Protein AF-0000000079321357 (afdb_homodimer)

InterPro domains:
  IPR002048 EF-hand domain [PF00036] (61-88)
  IPR002048 EF-hand domain [PS50222] (56-91)
  IPR002048 EF-hand domain [SM00054] (60-88)
  IPR011992 EF-hand domain pair [SSF47473] (1-102)
  IPR013787 S100/CaBP-9k-type, calcium binding, subdomain [PF01023] (5-49)
  IPR013787 S100/CaBP-9k-type, calcium binding, subdomain [SM01394] (5-48)
  IPR034325 S-100 [cd00213] (3-93)

Organism: NCBI:txid74926

Radius of gyration: 21.02 Å; Cα contacts (8 Å, |Δi|>4): 274; chains: 2; bounding box: 46×89×49 Å

Secondary structure (DSSP, 8-state):
---HHHHHHHHHHHHHHHHSB--SSS--EE-HHHHHHHHHHHSHHHHHHH--TT--HHHHHHHHHHHH-TT-SS-EEHHHHHHHHHHHHHHHHHH-SS----------------------/---HHHHHHHHHHHHHHHHSB--SSS--EE-HHHHHHHHHHHSHHHHHHH--TT--HHHHHHHHHHHH-TT-SS-EEHHHHHHHHHHHHHHHHHH-SS----------------------

Sequence (240 aa):
MTSKMENALNDVIDVYHNYSEKRPNPDDFLQKQEFKQLLKQNAKSFLKCTLPPGSTEDEYIDDLFKKADKNRNGYLHFEEFVTTLAKLAIHAHNISHEPCDKTPGKDGHGHGHGHGHGPNMTSKMENALNDVIDVYHNYSEKRPNPDDFLQKQEFKQLLKQNAKSFLKCTLPPGSTEDEYIDDLFKKADKNRNGYLHFEEFVTTLAKLAIHAHNISHEPCDKTPGKDGHGHGHGHGHGPN

Nearest PDB structures (foldseek):
  1hqv-assembly1_A  TM=8.025E-01  e=6.983E-02  Mus musculus
  2r2i-assembly1_A  TM=5.979E-01  e=3.856E-02  Gallus gallus
  6epa-assembly1_A  TM=5.932E-01  e=1.058E-01  Drosophila melanogaster
  2e6w-assembly1_A  TM=5.434E-01  e=7.411E-02  Homo sapiens
  4guk-assembly2_C  TM=6.002E-01  e=5.584E-01  Homo sapiens

Foldseek 3Di:
DQDPVRVVVVVLVVLLVVLFDDDPDPWTWAALVSLLVSCVVPVVLLLVQPPDPPDDSSRVSVVLQVVLPPVPPRIHTSVSSVVSVVVSVVVSVVSPCPSSVVVPPPPDPPPPPPPPPDDD/DQDPVRVVVVVLVVLLVVLFDDDPPPWTWHALVSLLVSCVVPVVLLLVQPPDPPDDSSVVSVVLQVVLPPVPPRIHTSVSSVVSVVVSVVVSVVSPCPSSPVVPPPDDPPPPPPPPPDDD

pLDDT: mean 77.2, std 23.15, range [21.59, 95.69]

Solvent-accessible surface area (backbone atoms only — not comparable to full-atom values): 13758 Å² total; per-residue (Å²): 132,78,34,73,43,43,51,19,50,50,48,45,50,53,53,46,60,72,53,25,48,81,45,97,51,89,66,43,33,24,39,69,69,39,46,47,51,46,38,63,69,39,34,41,58,40,47,62,56,60,52,54,91,92,59,51,70,67,58,50,46,51,50,48,48,59,62,25,25,75,84,67,75,72,46,30,36,62,42,33,45,49,22,42,50,44,49,44,46,54,50,28,49,66,72,26,86,50,80,59,62,64,61,78,61,82,73,72,83,71,79,73,78,72,78,74,76,76,75,129,132,79,35,74,45,43,50,20,48,49,47,43,49,52,55,47,57,73,53,24,47,82,45,98,50,88,65,41,34,24,40,68,68,39,46,46,52,44,37,63,70,37,34,42,60,40,48,64,57,61,51,57,91,93,58,50,70,67,59,50,46,52,50,47,47,59,64,26,25,75,85,67,75,72,45,30,36,63,43,32,45,47,20,42,51,45,49,41,46,51,50,29,48,66,70,27,84,51,80,62,64,66,61,79,64,82,74,70,84,71,80,71,81,69,78,72,76,75,78,129

Structure (mmCIF, N/CA/C/O backbone):
data_AF-0000000079321357-model_v1
#
loop_
_entity.id
_entity.type
_entity.pdbx_description
1 polymer 'EF-hand domain-containing protein'
#
loop_
_atom_site.group_PDB
_atom_site.id
_atom_site.type_symbol
_atom_site.label_atom_id
_atom_site.label_alt_id
_atom_site.label_comp_id
_atom_site.label_asym_id
_atom_site.label_entity_id
_atom_site.label_seq_id
_atom_site.pdbx_PDB_ins_code
_atom_site.Cartn_x
_atom_site.Cartn_y
_atom_site.Cartn_z
_atom_site.occupancy
_atom_site.B_iso_or_equiv
_atom_site.auth_seq_id
_atom_site.auth_comp_id
_atom_site.auth_asym_id
_atom_site.auth_atom_id
_atom_site.pdbx_PDB_model_num
ATOM 1 N N . MET A 1 1 ? 7.008 6.391 18.844 1 53.31 1 MET A N 1
ATOM 2 C CA . MET A 1 1 ? 5.977 5.359 18.781 1 53.31 1 MET A CA 1
ATOM 3 C C . MET A 1 1 ? 5.402 5.266 17.375 1 53.31 1 MET A C 1
ATOM 5 O O . MET A 1 1 ? 4.871 6.246 16.844 1 53.31 1 MET A O 1
ATOM 9 N N . THR A 1 2 ? 5.871 4.379 16.719 1 75.19 2 THR A N 1
ATOM 10 C CA . THR A 1 2 ? 5.406 4.16 15.352 1 75.19 2 THR A CA 1
ATOM 11 C C . THR A 1 2 ? 3.971 3.639 15.352 1 75.19 2 THR A C 1
ATOM 13 O O . THR A 1 2 ? 3.549 2.961 16.297 1 75.19 2 THR A O 1
ATOM 16 N N . SER A 1 3 ? 3.09 4.215 14.617 1 86.56 3 SER A N 1
ATOM 17 C CA . SER A 1 3 ? 1.692 3.811 14.516 1 86.56 3 SER A CA 1
ATOM 18 C C . SER A 1 3 ? 1.562 2.43 13.883 1 86.56 3 SER A C 1
ATOM 20 O O . SER A 1 3 ? 2.516 1.921 13.289 1 86.56 3 SER A O 1
ATOM 22 N N . LYS A 1 4 ? 0.37 1.856 14.133 1 86.69 4 LYS A N 1
ATOM 23 C CA . LYS A 1 4 ? 0.088 0.541 13.57 1 86.69 4 LYS A CA 1
ATOM 24 C C . LYS A 1 4 ? 0.267 0.543 12.055 1 86.69 4 LYS A C 1
ATOM 26 O O . LYS A 1 4 ? 0.844 -0.388 11.492 1 86.69 4 LYS A O 1
ATOM 31 N N . MET A 1 5 ? -0.137 1.626 11.438 1 90.75 5 MET A N 1
ATOM 32 C CA . MET A 1 5 ? -0.063 1.757 9.984 1 90.75 5 MET A CA 1
ATOM 33 C C . MET A 1 5 ? 1.385 1.894 9.523 1 90.75 5 MET A C 1
ATOM 35 O O . MET A 1 5 ? 1.786 1.278 8.531 1 90.75 5 MET A O 1
ATOM 39 N N . GLU A 1 6 ? 2.186 2.613 10.273 1 92.25 6 GLU A N 1
ATOM 40 C CA . GLU A 1 6 ? 3.598 2.785 9.945 1 92.25 6 GLU A CA 1
ATOM 41 C C . GLU A 1 6 ? 4.352 1.462 10.039 1 92.25 6 GLU A C 1
ATOM 43 O O . GLU A 1 6 ? 5.191 1.153 9.195 1 92.25 6 GLU A O 1
ATOM 48 N N . ASN A 1 7 ? 4.004 0.765 11.094 1 90.88 7 ASN A N 1
ATOM 49 C CA . ASN A 1 7 ? 4.625 -0.544 11.266 1 90.88 7 ASN A CA 1
ATOM 50 C C . ASN A 1 7 ? 4.246 -1.493 10.133 1 90.88 7 ASN A C 1
ATOM 52 O O . ASN A 1 7 ? 5.078 -2.271 9.664 1 90.88 7 ASN A O 1
ATOM 56 N N . ALA A 1 8 ? 2.982 -1.403 9.781 1 91.75 8 ALA A N 1
ATOM 57 C CA . ALA A 1 8 ? 2.475 -2.227 8.68 1 91.75 8 ALA A CA 1
ATOM 58 C C . ALA A 1 8 ? 3.223 -1.934 7.387 1 91.75 8 ALA A C 1
ATOM 60 O O . ALA A 1 8 ? 3.678 -2.854 6.703 1 91.75 8 ALA A O 1
ATOM 61 N N . LEU A 1 9 ? 3.473 -0.652 7.133 1 92.12 9 LEU A N 1
ATOM 62 C CA . LEU A 1 9 ? 4.148 -0.255 5.902 1 92.12 9 LEU A CA 1
ATOM 63 C C . LEU A 1 9 ? 5.621 -0.656 5.941 1 92.12 9 LEU A C 1
ATOM 65 O O . LEU A 1 9 ? 6.191 -1.032 4.914 1 92.12 9 LEU A O 1
ATOM 69 N N . ASN A 1 10 ? 6.219 -0.595 7.09 1 90.19 10 ASN A N 1
ATOM 70 C CA . ASN A 1 10 ? 7.602 -1.031 7.242 1 90.19 10 ASN A CA 1
ATOM 71 C C . ASN A 1 10 ? 7.762 -2.514 6.918 1 90.19 10 ASN A C 1
ATOM 73 O O . ASN A 1 10 ? 8.75 -2.918 6.309 1 90.19 10 ASN A O 1
ATOM 77 N N . ASP A 1 11 ? 6.777 -3.258 7.379 1 91.88 11 ASP A N 1
ATOM 78 C CA . ASP A 1 11 ? 6.805 -4.688 7.09 1 91.88 11 ASP A CA 1
ATOM 79 C C . ASP A 1 11 ? 6.719 -4.945 5.59 1 91.88 11 ASP A C 1
ATOM 81 O O . ASP A 1 11 ? 7.445 -5.785 5.055 1 91.88 11 ASP A O 1
ATOM 85 N N . VAL A 1 12 ? 5.852 -4.219 4.91 1 93 12 VAL A N 1
ATOM 86 C CA . VAL A 1 12 ? 5.664 -4.359 3.469 1 93 12 VAL A CA 1
ATOM 87 C C . VAL A 1 12 ? 6.945 -3.971 2.738 1 93 12 VAL A C 1
ATOM 89 O O . VAL A 1 12 ? 7.363 -4.652 1.799 1 93 12 VAL A O 1
ATOM 92 N N . ILE A 1 13 ? 7.641 -2.934 3.188 1 91.62 13 ILE A N 1
ATOM 93 C CA . ILE A 1 13 ? 8.875 -2.453 2.576 1 91.62 13 ILE A CA 1
ATOM 94 C C . ILE A 1 13 ? 9.977 -3.498 2.742 1 91.62 13 ILE A C 1
ATOM 96 O O . ILE A 1 13 ? 10.727 -3.771 1.805 1 91.62 13 ILE A O 1
ATOM 100 N N . ASP A 1 14 ? 10.031 -4.066 3.908 1 90.06 14 ASP A N 1
ATOM 101 C CA . ASP A 1 14 ? 11.031 -5.09 4.195 1 90.06 14 ASP A CA 1
ATOM 102 C C . ASP A 1 14 ? 10.875 -6.285 3.256 1 90.06 14 ASP A C 1
ATOM 104 O O . ASP A 1 14 ? 11.867 -6.781 2.711 1 90.06 14 ASP A O 1
ATOM 108 N N . VAL A 1 15 ? 9.664 -6.707 3.119 1 92.12 15 VAL A N 1
ATOM 109 C CA . VAL A 1 15 ? 9.391 -7.836 2.236 1 92.12 15 VAL A CA 1
ATOM 110 C C . VAL A 1 15 ? 9.711 -7.457 0.794 1 92.12 15 VAL A C 1
ATOM 112 O O . VAL A 1 15 ? 10.359 -8.219 0.074 1 92.12 15 VAL A O 1
ATOM 115 N N . TYR A 1 16 ? 9.328 -6.266 0.391 1 91 16 TYR A N 1
ATOM 116 C CA . TYR A 1 16 ? 9.594 -5.77 -0.955 1 91 16 TYR A CA 1
ATOM 117 C C . TYR A 1 16 ? 11.094 -5.746 -1.238 1 91 16 TYR A C 1
ATOM 119 O O . TYR A 1 16 ? 11.539 -6.164 -2.311 1 91 16 TYR A O 1
ATOM 127 N N . HIS A 1 17 ? 11.82 -5.285 -0.266 1 87.44 17 HIS A N 1
ATOM 128 C CA . HIS A 1 17 ? 13.266 -5.168 -0.426 1 87.44 17 HIS A CA 1
ATOM 129 C C . HIS A 1 17 ? 13.93 -6.543 -0.481 1 87.44 17 HIS A C 1
ATOM 131 O O . HIS A 1 17 ? 14.984 -6.703 -1.099 1 87.44 17 HIS A O 1
ATOM 137 N N . ASN A 1 18 ? 13.328 -7.508 0.129 1 90.31 18 ASN A N 1
ATOM 138 C CA . ASN A 1 18 ? 13.867 -8.867 0.144 1 90.31 18 ASN A CA 1
ATOM 139 C C . ASN A 1 18 ? 13.758 -9.531 -1.226 1 90.31 18 ASN A C 1
ATOM 141 O O . ASN A 1 18 ? 14.586 -10.367 -1.582 1 90.31 18 ASN A O 1
ATOM 145 N N . TYR A 1 19 ? 12.711 -9.133 -1.913 1 90.75 19 TYR A N 1
ATOM 146 C CA . TYR A 1 19 ? 12.469 -9.766 -3.203 1 90.75 19 TYR A CA 1
ATOM 147 C C . TYR A 1 19 ? 12.859 -8.844 -4.352 1 90.75 19 TYR A C 1
ATOM 149 O O . TYR A 1 19 ? 13.125 -9.297 -5.461 1 90.75 19 TYR A O 1
ATOM 157 N N . SER A 1 20 ? 12.922 -7.566 -4.098 1 89.38 20 SER A N 1
ATOM 158 C CA . SER A 1 20 ? 13.219 -6.582 -5.137 1 89.38 20 SER A CA 1
ATOM 159 C C . SER A 1 20 ? 14.695 -6.586 -5.496 1 89.38 20 SER A C 1
ATOM 161 O O . SER A 1 20 ? 15.547 -6.898 -4.656 1 89.38 20 SER A O 1
ATOM 163 N N . GLU A 1 21 ? 14.969 -6.457 -6.742 1 81.5 21 GLU A N 1
ATOM 164 C CA . GLU A 1 21 ? 16.344 -6.34 -7.207 1 81.5 21 GLU A CA 1
ATOM 165 C C . GLU A 1 21 ? 16.922 -4.965 -6.887 1 81.5 21 GLU A C 1
ATOM 167 O O . GLU A 1 21 ? 16.312 -3.941 -7.191 1 81.5 21 GLU A O 1
ATOM 172 N N . LYS A 1 22 ? 17.875 -5.055 -6.082 1 73 22 LYS A N 1
ATOM 173 C CA . LYS A 1 22 ? 18.578 -3.824 -5.723 1 73 22 LYS A CA 1
ATOM 174 C C . LYS A 1 22 ? 19.469 -3.35 -6.863 1 73 22 LYS A C 1
ATOM 176 O O . LYS A 1 22 ? 20.297 -4.109 -7.359 1 73 22 LYS A O 1
ATOM 181 N N . ARG A 1 23 ? 18.922 -2.369 -7.582 1 67.38 23 ARG A N 1
ATOM 182 C CA . ARG A 1 23 ? 19.828 -1.845 -8.602 1 67.38 23 ARG A CA 1
ATOM 183 C C . ARG A 1 23 ? 20.5 -0.566 -8.133 1 67.38 23 ARG A C 1
ATOM 185 O O . ARG A 1 23 ? 20.016 0.1 -7.215 1 67.38 23 ARG A O 1
ATOM 192 N N . PRO A 1 24 ? 21.625 -0.386 -8.734 1 58.72 24 PRO A N 1
ATOM 193 C CA . PRO A 1 24 ? 22.406 0.805 -8.383 1 58.72 24 PRO A CA 1
ATOM 194 C C . PRO A 1 24 ? 21.547 2.072 -8.344 1 58.72 24 PRO A C 1
ATOM 196 O O . PRO A 1 24 ? 21.984 3.088 -7.785 1 58.72 24 PRO A O 1
ATOM 199 N N . ASN A 1 25 ? 20.484 1.972 -9.148 1 54.88 25 ASN A N 1
ATOM 200 C CA . ASN A 1 25 ? 19.625 3.154 -9.062 1 54.88 25 ASN A CA 1
ATOM 201 C C . ASN A 1 25 ? 18.531 2.977 -8.016 1 54.88 25 ASN A C 1
ATOM 203 O O . ASN A 1 25 ? 18.094 1.855 -7.758 1 54.88 25 ASN A O 1
ATOM 207 N N . PRO A 1 26 ? 18.391 3.881 -7.27 1 56.16 26 PRO A N 1
ATOM 208 C CA . PRO A 1 26 ? 17.688 3.945 -5.988 1 56.16 26 PRO A CA 1
ATOM 209 C C . PRO A 1 26 ? 16.312 3.295 -6.039 1 56.16 26 PRO A C 1
ATOM 211 O O . PRO A 1 26 ? 15.711 3.031 -4.996 1 56.16 26 PRO A O 1
ATOM 214 N N . ASP A 1 27 ? 15.984 3.029 -7.348 1 66.62 27 ASP A N 1
ATOM 215 C CA . ASP A 1 27 ? 14.609 2.561 -7.27 1 66.62 27 ASP A CA 1
ATOM 216 C C . ASP A 1 27 ? 14.531 1.045 -7.43 1 66.62 27 ASP A C 1
ATOM 218 O O . ASP A 1 27 ? 14.859 0.511 -8.492 1 66.62 27 ASP A O 1
ATOM 222 N N . ASP A 1 28 ? 14.555 0.426 -6.395 1 81.81 28 ASP A N 1
ATOM 223 C CA . ASP A 1 28 ? 14.328 -1.016 -6.422 1 81.81 28 ASP A CA 1
ATOM 224 C C . ASP A 1 28 ? 13.023 -1.356 -7.137 1 81.81 28 ASP A C 1
ATOM 226 O O . ASP A 1 28 ? 12.055 -0.594 -7.074 1 81.81 28 ASP A O 1
ATOM 230 N N . PHE A 1 29 ? 13.188 -2.338 -8.047 1 88.5 29 PHE A N 1
ATOM 231 C CA . PHE A 1 29 ? 11.977 -2.734 -8.758 1 88.5 29 PHE A CA 1
ATOM 232 C C . PHE A 1 29 ? 11.805 -4.246 -8.734 1 88.5 29 PHE A C 1
ATOM 234 O O . PHE A 1 29 ? 12.758 -4.98 -8.477 1 88.5 29 PHE A O 1
ATOM 241 N N . LEU A 1 30 ? 10.586 -4.668 -8.836 1 92.25 30 LEU A N 1
ATOM 242 C CA . LEU A 1 30 ? 10.234 -6.082 -8.898 1 92.25 30 LEU A CA 1
ATOM 243 C C . LEU A 1 30 ? 9.844 -6.488 -10.312 1 92.25 30 LEU A C 1
ATOM 245 O O . LEU A 1 30 ? 9.109 -5.766 -10.992 1 92.25 30 LEU A O 1
ATOM 249 N N . GLN A 1 31 ? 10.445 -7.609 -10.734 1 92.62 31 GLN A N 1
ATOM 250 C CA . GLN A 1 31 ? 10.016 -8.164 -12.016 1 92.62 31 GLN A CA 1
ATOM 251 C C . GLN A 1 31 ? 8.906 -9.188 -11.828 1 92.62 31 GLN A C 1
ATOM 253 O O . GLN A 1 31 ? 8.484 -9.453 -10.703 1 92.62 31 GLN A O 1
ATOM 258 N N . LYS A 1 32 ? 8.461 -9.742 -12.977 1 93.94 32 LYS A N 1
ATOM 259 C CA . LYS A 1 32 ? 7.336 -10.672 -12.969 1 93.94 32 LYS A CA 1
ATOM 260 C C . LYS A 1 32 ? 7.617 -11.867 -12.062 1 93.94 32 LYS A C 1
ATOM 262 O O . LYS A 1 32 ? 6.777 -12.25 -11.25 1 93.94 32 LYS A O 1
ATOM 267 N N . GLN A 1 33 ? 8.805 -12.438 -12.18 1 94.31 33 GLN A N 1
ATOM 268 C CA . GLN A 1 33 ? 9.172 -13.617 -11.406 1 94.31 33 GLN A CA 1
ATOM 269 C C . GLN A 1 33 ? 9.25 -13.297 -9.914 1 94.31 33 GLN A C 1
ATOM 271 O O . GLN A 1 33 ? 8.781 -14.07 -9.078 1 94.31 33 GLN A O 1
ATOM 276 N N . GLU A 1 34 ? 9.875 -12.188 -9.617 1 95.31 34 GLU A N 1
ATOM 277 C CA . GLU A 1 34 ? 10.016 -11.766 -8.227 1 95.31 34 GLU A CA 1
ATOM 278 C C . GLU A 1 34 ? 8.656 -11.453 -7.602 1 95.31 34 GLU A C 1
ATOM 280 O O . GLU A 1 34 ? 8.398 -11.812 -6.453 1 95.31 34 GLU A O 1
ATOM 285 N N . PHE A 1 35 ? 7.887 -10.797 -8.422 1 94.56 35 PHE A N 1
ATOM 286 C CA . PHE A 1 35 ? 6.539 -10.453 -7.984 1 94.56 35 PHE A CA 1
ATOM 287 C C . PHE A 1 35 ? 5.738 -11.719 -7.672 1 94.56 35 PHE A C 1
ATOM 289 O O . PHE A 1 35 ? 5.074 -11.797 -6.637 1 94.56 35 PHE A O 1
ATOM 296 N N . LYS A 1 36 ? 5.863 -12.711 -8.492 1 95.19 36 LYS A N 1
ATOM 297 C CA . LYS A 1 36 ? 5.164 -13.984 -8.32 1 95.19 36 LYS A CA 1
ATOM 298 C C . LYS A 1 36 ? 5.609 -14.695 -7.051 1 95.19 36 LYS A C 1
ATOM 300 O O . LYS A 1 36 ? 4.777 -15.164 -6.27 1 95.19 36 LYS A O 1
ATOM 305 N N . GLN A 1 37 ? 6.883 -14.734 -6.848 1 94.56 37 GLN A N 1
ATOM 306 C CA . GLN A 1 37 ? 7.445 -15.383 -5.664 1 94.56 37 GLN A CA 1
ATOM 307 C C . GLN A 1 37 ? 7.008 -14.664 -4.391 1 94.56 37 GLN A C 1
ATOM 309 O O . GLN A 1 37 ? 6.641 -15.312 -3.404 1 94.56 37 GLN A O 1
ATOM 314 N N . LEU A 1 38 ? 7.051 -13.398 -4.484 1 94.44 38 LEU A N 1
ATOM 315 C CA . LEU A 1 38 ? 6.672 -12.602 -3.322 1 94.44 38 LEU A CA 1
ATOM 316 C C . LEU A 1 38 ? 5.219 -12.852 -2.938 1 94.44 38 LEU A C 1
ATOM 318 O O . LEU A 1 38 ? 4.914 -13.078 -1.764 1 94.44 38 LEU A O 1
ATOM 322 N N . LEU A 1 39 ? 4.273 -12.852 -3.918 1 94.44 39 LEU A N 1
ATOM 323 C CA . LEU A 1 39 ? 2.854 -13.047 -3.662 1 94.44 39 LEU A CA 1
ATOM 324 C C . LEU A 1 39 ? 2.588 -14.453 -3.135 1 94.44 39 LEU A C 1
ATOM 326 O O . LEU A 1 39 ? 1.816 -14.633 -2.189 1 94.44 39 LEU A O 1
ATOM 330 N N . LYS A 1 40 ? 3.242 -15.391 -3.744 1 93.94 40 LYS A N 1
ATOM 331 C CA . LYS A 1 40 ? 3.027 -16.781 -3.373 1 93.94 40 LYS A CA 1
ATOM 332 C C . LYS A 1 40 ? 3.521 -17.062 -1.955 1 93.94 40 LYS A C 1
ATOM 334 O O . LYS A 1 40 ? 2.982 -17.922 -1.263 1 93.94 40 LYS A O 1
ATOM 339 N N . GLN A 1 41 ? 4.496 -16.312 -1.536 1 93.06 41 GLN A N 1
ATOM 340 C CA . GLN A 1 41 ? 5.082 -16.531 -0.218 1 93.06 41 GLN A CA 1
ATOM 341 C C . GLN A 1 41 ? 4.441 -15.617 0.827 1 93.06 41 GLN A C 1
ATOM 343 O O . GLN A 1 41 ? 4.27 -16.016 1.981 1 93.06 41 GLN A O 1
ATOM 348 N N . ASN A 1 42 ? 4.105 -14.414 0.483 1 93.81 42 ASN A N 1
ATOM 349 C CA . ASN A 1 42 ? 3.711 -13.406 1.466 1 93.81 42 ASN A CA 1
ATOM 350 C C . ASN A 1 42 ? 2.238 -13.031 1.324 1 93.81 42 ASN A C 1
ATOM 352 O O . ASN A 1 42 ? 1.692 -12.32 2.168 1 93.81 42 ASN A O 1
ATOM 356 N N . ALA A 1 43 ? 1.52 -13.383 0.278 1 92.94 43 ALA A N 1
ATOM 357 C CA . ALA A 1 43 ? 0.11 -13.062 0.067 1 92.94 43 ALA A CA 1
ATOM 358 C C . ALA A 1 43 ? -0.649 -14.266 -0.479 1 92.94 43 ALA A C 1
ATOM 360 O O . ALA A 1 43 ? -1.484 -14.125 -1.377 1 92.94 43 ALA A O 1
ATOM 361 N N . LYS A 1 44 ? -0.354 -15.367 0.028 1 91.06 44 LYS A N 1
ATOM 362 C CA . LYS A 1 44 ? -0.98 -16.594 -0.452 1 91.06 44 LYS A CA 1
ATOM 363 C C . LYS A 1 44 ? -2.467 -16.625 -0.113 1 91.06 44 LYS A C 1
ATOM 365 O O . LYS A 1 44 ? -3.291 -17.031 -0.937 1 91.06 44 LYS A O 1
ATOM 370 N N . SER A 1 45 ? -2.773 -16.203 1.062 1 89.88 45 SER A N 1
ATOM 371 C CA . SER A 1 45 ? -4.164 -16.188 1.506 1 89.88 45 SER A CA 1
ATOM 372 C C . SER A 1 45 ? -5.02 -15.281 0.628 1 89.88 45 SER A C 1
ATOM 374 O O . SER A 1 45 ? -6.129 -15.648 0.238 1 89.88 45 SER A O 1
ATOM 376 N N . PHE A 1 46 ? -4.477 -14.156 0.367 1 91.31 46 PHE A N 1
ATOM 377 C CA . PHE A 1 46 ? -5.191 -13.211 -0.477 1 91.31 46 PHE A CA 1
ATOM 378 C C . PHE A 1 46 ? -5.422 -13.789 -1.869 1 91.31 46 PHE A C 1
ATOM 380 O O . PHE A 1 46 ? -6.5 -13.633 -2.441 1 91.31 46 PHE A O 1
ATOM 387 N N . LEU A 1 47 ? -4.379 -14.367 -2.393 1 90.12 47 LEU A N 1
ATOM 388 C CA . LEU A 1 47 ? -4.453 -14.961 -3.725 1 90.12 47 LEU A CA 1
ATOM 389 C C . LEU A 1 47 ? -5.504 -16.062 -3.771 1 90.12 47 LEU A C 1
ATOM 391 O O . LEU A 1 47 ? -6.309 -16.125 -4.703 1 90.12 47 LEU A O 1
ATOM 395 N N . LYS A 1 48 ? -5.477 -16.859 -2.807 1 89.12 48 LYS A N 1
ATOM 396 C CA . LYS A 1 48 ? -6.395 -18 -2.742 1 89.12 48 LYS A CA 1
ATOM 397 C C . LYS A 1 48 ? -7.84 -17.531 -2.623 1 89.12 48 LYS A C 1
ATOM 399 O O . LYS A 1 48 ? -8.742 -18.125 -3.207 1 89.12 48 LYS A O 1
ATOM 404 N N . CYS A 1 49 ? -7.988 -16.469 -1.901 1 88.5 49 CYS A N 1
ATOM 405 C CA . CYS A 1 49 ? -9.328 -15.945 -1.664 1 88.5 49 CYS A CA 1
ATOM 406 C C . CYS A 1 49 ? -9.875 -15.266 -2.914 1 88.5 49 CYS A C 1
ATOM 408 O O . CYS A 1 49 ? -11.07 -15.328 -3.184 1 88.5 49 CYS A O 1
ATOM 410 N N . THR A 1 50 ? -9.07 -14.688 -3.67 1 89.56 50 THR A N 1
ATOM 411 C CA . THR A 1 50 ? -9.516 -13.883 -4.809 1 89.56 50 THR A CA 1
ATOM 412 C C . THR A 1 50 ? -9.383 -14.672 -6.105 1 89.56 50 THR A C 1
ATOM 414 O O . THR A 1 50 ? -9.812 -14.211 -7.164 1 89.56 50 THR A O 1
ATOM 417 N N . LEU A 1 51 ? -8.836 -15.781 -6.035 1 90.38 51 LEU A N 1
ATOM 418 C CA . LEU A 1 51 ? -8.625 -16.625 -7.211 1 90.38 51 LEU A CA 1
ATOM 419 C C . LEU A 1 51 ? -9.953 -17.031 -7.828 1 90.38 51 LEU A C 1
ATOM 421 O O . LEU A 1 51 ? -10.805 -17.625 -7.152 1 90.38 51 LEU A O 1
ATOM 425 N N . PRO A 1 52 ? -10.18 -16.547 -9.055 1 88.5 52 PRO A N 1
ATOM 426 C CA . PRO A 1 52 ? -11.406 -16.969 -9.742 1 88.5 52 PRO A CA 1
ATOM 427 C C . PRO A 1 52 ? -11.469 -18.484 -9.961 1 88.5 52 PRO A C 1
ATOM 429 O O . PRO A 1 52 ? -10.438 -19.125 -10.172 1 88.5 52 PRO A O 1
ATOM 432 N N . PRO A 1 53 ? -12.672 -18.953 -9.961 1 88.25 53 PRO A N 1
ATOM 433 C CA . PRO A 1 53 ? -12.82 -20.391 -10.211 1 88.25 53 PRO A CA 1
ATOM 434 C C . PRO A 1 53 ? -12.375 -20.797 -11.617 1 88.25 53 PRO A C 1
ATOM 436 O O . PRO A 1 53 ? -12.75 -20.141 -12.594 1 88.25 53 PRO A O 1
ATOM 439 N N . GLY A 1 54 ? -11.461 -21.625 -11.734 1 90.56 54 GLY A N 1
ATOM 440 C CA . GLY A 1 54 ? -11.031 -22.125 -13.031 1 90.56 54 GLY A CA 1
ATOM 441 C C . GLY A 1 54 ? -9.711 -21.531 -13.484 1 90.56 54 GLY A C 1
ATOM 442 O O . GLY A 1 54 ? -9.227 -21.859 -14.57 1 90.56 54 GLY A O 1
ATOM 443 N N . SER A 1 55 ? -9.211 -20.594 -12.727 1 90.62 55 SER A N 1
ATOM 444 C CA . SER A 1 55 ? -7.922 -19.984 -13.07 1 90.62 55 SER A CA 1
ATOM 445 C C . SER A 1 55 ? -6.812 -20.5 -12.156 1 90.62 55 SER A C 1
ATOM 447 O O . SER A 1 55 ? -7.07 -20.891 -11.016 1 90.62 55 SER A O 1
ATOM 449 N N . THR A 1 56 ? -5.617 -20.562 -12.797 1 93.81 56 THR A N 1
ATOM 450 C CA . THR A 1 56 ? -4.477 -20.953 -11.984 1 93.81 56 THR A CA 1
ATOM 451 C C . THR A 1 56 ? -3.859 -19.75 -11.289 1 93.81 56 THR A C 1
ATOM 453 O O . THR A 1 56 ? -4.031 -18.609 -11.734 1 93.81 56 THR A O 1
ATOM 456 N N . GLU A 1 57 ? -3.189 -19.984 -10.195 1 93.38 57 GLU A N 1
ATOM 457 C CA . GLU A 1 57 ? -2.518 -18.922 -9.445 1 93.38 57 GLU A CA 1
ATOM 458 C C . GLU A 1 57 ? -1.559 -18.141 -10.344 1 93.38 57 GLU A C 1
ATOM 460 O O . GLU A 1 57 ? -1.475 -16.906 -10.242 1 93.38 57 GLU A O 1
ATOM 465 N N . ASP A 1 58 ? -0.901 -18.906 -11.195 1 94.56 58 ASP A N 1
ATOM 466 C CA . ASP A 1 58 ? 0.075 -18.297 -12.094 1 94.56 58 ASP A CA 1
ATOM 467 C C . ASP A 1 58 ? -0.598 -17.312 -13.055 1 94.56 58 ASP A C 1
ATOM 469 O O . ASP A 1 58 ? -0.093 -16.219 -13.289 1 94.56 58 ASP A O 1
ATOM 473 N N . GLU A 1 59 ? -1.752 -17.766 -13.594 1 95.62 59 GLU A N 1
ATOM 474 C CA . GLU A 1 59 ? -2.498 -16.922 -14.523 1 95.62 59 GLU A CA 1
ATOM 475 C C . GLU A 1 59 ? -3.029 -15.672 -13.828 1 95.62 59 GLU A C 1
ATOM 477 O O . GLU A 1 59 ? -2.994 -14.57 -14.391 1 95.62 59 GLU A O 1
ATOM 482 N N . TYR A 1 60 ? -3.488 -15.93 -12.664 1 94.38 60 TYR A N 1
ATOM 483 C CA . TYR A 1 60 ? -4.016 -14.82 -11.875 1 94.38 60 TYR A CA 1
ATOM 484 C C . TYR A 1 60 ? -2.918 -13.812 -11.555 1 94.38 60 TYR A C 1
ATOM 486 O O . TYR A 1 60 ? -3.115 -12.602 -11.688 1 94.38 60 TYR A O 1
ATOM 494 N N . ILE A 1 61 ? -1.767 -14.234 -11.133 1 95.38 61 ILE A N 1
ATOM 495 C CA . ILE A 1 61 ? -0.63 -13.391 -10.781 1 95.38 61 ILE A CA 1
ATOM 496 C C . ILE A 1 61 ? -0.172 -12.609 -12.008 1 95.38 61 ILE A C 1
ATOM 498 O O . ILE A 1 61 ? 0.199 -11.438 -11.906 1 95.38 61 ILE A O 1
ATOM 502 N N . ASP A 1 62 ? -0.22 -13.32 -13.148 1 94.06 62 ASP A N 1
ATOM 503 C CA . ASP A 1 62 ? 0.127 -12.656 -14.398 1 94.06 62 ASP A CA 1
ATOM 504 C C . ASP A 1 62 ? -0.809 -11.484 -14.68 1 94.06 62 ASP A C 1
ATOM 506 O O . ASP A 1 62 ? -0.367 -10.422 -15.117 1 94.06 62 ASP A O 1
ATOM 510 N N . ASP A 1 63 ? -1.987 -11.734 -14.422 1 94.56 63 ASP A N 1
ATOM 511 C CA . ASP A 1 63 ? -2.973 -10.672 -14.594 1 94.56 63 ASP A CA 1
ATOM 512 C C . ASP A 1 63 ? -2.721 -9.531 -13.609 1 94.56 63 ASP A C 1
ATOM 514 O O . ASP A 1 63 ? -2.814 -8.359 -13.977 1 94.56 63 ASP A O 1
ATOM 518 N N . LEU A 1 64 ? -2.484 -9.906 -12.414 1 93.94 64 LEU A N 1
ATOM 519 C CA . LEU A 1 64 ? -2.182 -8.922 -11.383 1 93.94 64 LEU A CA 1
ATOM 520 C C . LEU A 1 64 ? -0.967 -8.086 -11.758 1 93.94 64 LEU A C 1
ATOM 522 O O . LEU A 1 64 ? -0.956 -6.871 -11.555 1 93.94 64 LEU A O 1
ATOM 526 N N . PHE A 1 65 ? 0.028 -8.742 -12.297 1 94.19 65 PHE A N 1
ATOM 527 C CA . PHE A 1 65 ? 1.245 -8.055 -12.711 1 94.19 65 PHE A CA 1
ATOM 528 C C . PHE A 1 65 ? 0.942 -7.035 -13.805 1 94.19 65 PHE A C 1
ATOM 530 O O . PHE A 1 65 ? 1.459 -5.918 -13.773 1 94.19 65 PHE A O 1
ATOM 537 N N . LYS A 1 66 ? 0.128 -7.441 -14.75 1 93.62 66 LYS A N 1
ATOM 538 C CA . LYS A 1 66 ? -0.26 -6.551 -15.844 1 93.62 66 LYS A CA 1
ATOM 539 C C . LYS A 1 66 ? -1.027 -5.34 -15.32 1 93.62 66 LYS A C 1
ATOM 541 O O . LYS A 1 66 ? -0.807 -4.215 -15.773 1 93.62 66 LYS A O 1
ATOM 546 N N . LYS A 1 67 ? -1.79 -5.645 -14.328 1 89.06 67 LYS A N 1
ATOM 547 C CA . LYS A 1 67 ? -2.572 -4.578 -13.719 1 89.06 67 LYS A CA 1
ATOM 548 C C . LYS A 1 67 ? -1.689 -3.662 -12.875 1 89.06 67 LYS A C 1
ATOM 550 O O . LYS A 1 67 ? -1.938 -2.457 -12.789 1 89.06 67 LYS A O 1
ATOM 555 N N . ALA A 1 68 ? -0.749 -4.305 -12.211 1 89.75 68 ALA A N 1
ATOM 556 C CA . ALA A 1 68 ? 0.167 -3.578 -11.336 1 89.75 68 ALA A CA 1
ATOM 557 C C . ALA A 1 68 ? 1.091 -2.67 -12.141 1 89.75 68 ALA A C 1
ATOM 559 O O . ALA A 1 68 ? 1.4 -1.554 -11.719 1 89.75 68 ALA A O 1
ATOM 560 N N . ASP A 1 69 ? 1.562 -3.252 -13.25 1 91.88 69 ASP A N 1
ATOM 561 C CA . ASP A 1 69 ? 2.471 -2.506 -14.117 1 91.88 69 ASP A CA 1
ATOM 562 C C . ASP A 1 69 ? 1.729 -1.41 -14.875 1 91.88 69 ASP A C 1
ATOM 564 O O . ASP A 1 69 ? 1.613 -1.469 -16.109 1 91.88 69 ASP A O 1
ATOM 568 N N . LYS A 1 70 ? 1.383 -0.341 -14.125 1 82.44 70 LYS A N 1
ATOM 569 C CA . LYS A 1 70 ? 0.587 0.742 -14.695 1 82.44 70 LYS A CA 1
ATOM 570 C C . LYS A 1 70 ? 1.375 1.504 -15.758 1 82.44 70 LYS A C 1
ATOM 572 O O . LYS A 1 70 ? 0.797 2.018 -16.719 1 82.44 70 LYS A O 1
ATOM 577 N N . ASN A 1 71 ? 2.732 1.639 -15.492 1 82.12 71 ASN A N 1
ATOM 578 C CA . ASN A 1 71 ? 3.555 2.379 -16.453 1 82.12 71 ASN A CA 1
ATOM 579 C C . ASN A 1 71 ? 4.055 1.479 -17.578 1 82.12 71 ASN A C 1
ATOM 581 O O . ASN A 1 71 ? 4.762 1.939 -18.469 1 82.12 71 ASN A O 1
ATOM 585 N N . ARG A 1 72 ? 3.801 0.137 -17.547 1 89.19 72 ARG A N 1
ATOM 586 C CA . ARG A 1 72 ? 4.082 -0.836 -18.609 1 89.19 72 ARG A CA 1
ATOM 587 C C . ARG A 1 72 ? 5.578 -0.927 -18.875 1 89.19 72 ARG A C 1
ATOM 589 O O . ARG A 1 72 ? 6 -0.958 -20.047 1 89.19 72 ARG A O 1
ATOM 596 N N . ASN A 1 73 ? 6.461 -0.813 -17.922 1 88.5 73 ASN A N 1
ATOM 597 C CA . ASN A 1 73 ? 7.91 -0.924 -18.078 1 88.5 73 ASN A CA 1
ATOM 598 C C . ASN A 1 73 ? 8.398 -2.342 -17.797 1 88.5 73 ASN A C 1
ATOM 600 O O . ASN A 1 73 ? 9.578 -2.639 -17.969 1 88.5 73 ASN A O 1
ATOM 604 N N . GLY A 1 74 ? 7.484 -3.182 -17.453 1 91.19 74 GLY A N 1
ATOM 605 C CA . GLY A 1 74 ? 7.816 -4.57 -17.188 1 91.19 74 GLY A CA 1
ATOM 606 C C . GLY A 1 74 ? 8.414 -4.781 -15.805 1 91.19 74 GLY A C 1
ATOM 607 O O . GLY A 1 74 ? 8.953 -5.848 -15.508 1 91.19 74 GLY A O 1
ATOM 608 N N . TYR A 1 75 ? 8.516 -3.664 -15.047 1 90.38 75 TYR A N 1
ATOM 609 C CA . TYR A 1 75 ? 9.016 -3.689 -13.68 1 90.38 75 TYR A CA 1
ATOM 610 C C . TYR A 1 75 ? 7.996 -3.084 -12.719 1 90.38 75 TYR A C 1
ATOM 612 O O . TYR A 1 75 ? 7.227 -2.201 -13.102 1 90.38 75 TYR A O 1
ATOM 620 N N . LEU A 1 76 ? 7.957 -3.664 -11.562 1 91.75 76 LEU A N 1
ATOM 621 C CA . LEU A 1 76 ? 7.055 -3.125 -10.547 1 91.75 76 LEU A CA 1
ATOM 622 C C . LEU A 1 76 ? 7.836 -2.355 -9.484 1 91.75 76 LEU A C 1
ATOM 624 O O . LEU A 1 76 ? 8.656 -2.934 -8.773 1 91.75 76 LEU A O 1
ATOM 628 N N . HIS A 1 77 ? 7.641 -1.09 -9.484 1 89 77 HIS A N 1
ATOM 629 C CA . HIS A 1 77 ? 8.227 -0.294 -8.414 1 89 77 HIS A CA 1
ATOM 630 C C . HIS A 1 77 ? 7.441 -0.46 -7.117 1 89 77 HIS A C 1
ATOM 632 O O . HIS A 1 77 ? 6.316 -0.968 -7.125 1 89 77 HIS A O 1
ATOM 638 N N . PHE A 1 78 ? 7.938 0.062 -6.113 1 90.56 78 PHE A N 1
ATOM 639 C CA . PHE A 1 78 ? 7.328 -0.114 -4.801 1 90.56 78 PHE A CA 1
ATOM 640 C C . PHE A 1 78 ? 5.902 0.419 -4.789 1 90.56 78 PHE A C 1
ATOM 642 O O . PHE A 1 78 ? 4.992 -0.239 -4.277 1 90.56 78 PHE A O 1
ATOM 649 N N . GLU A 1 79 ? 5.68 1.569 -5.375 1 87.75 79 GLU A N 1
ATOM 650 C CA . GLU A 1 79 ? 4.367 2.203 -5.41 1 87.75 79 GLU A CA 1
ATOM 651 C C . GLU A 1 79 ? 3.354 1.336 -6.156 1 87.75 79 GLU A C 1
ATOM 653 O O . GLU A 1 79 ? 2.229 1.15 -5.691 1 87.75 79 GLU A O 1
ATOM 658 N N . GLU A 1 80 ? 3.76 0.774 -7.246 1 90.88 80 GLU A N 1
ATOM 659 C CA . GLU A 1 80 ? 2.877 -0.074 -8.039 1 90.88 80 GLU A CA 1
ATOM 660 C C . GLU A 1 80 ? 2.621 -1.408 -7.348 1 90.88 80 GLU A C 1
ATOM 662 O O . GLU A 1 80 ? 1.494 -1.907 -7.344 1 90.88 80 GLU A O 1
ATOM 667 N N . PHE A 1 81 ? 3.697 -1.844 -6.758 1 92 81 PHE A N 1
ATOM 668 C CA . PHE A 1 81 ? 3.604 -3.111 -6.043 1 92 81 PHE A CA 1
ATOM 669 C C . PHE A 1 81 ? 2.598 -3.014 -4.902 1 92 81 PHE A C 1
ATOM 671 O O . PHE A 1 81 ? 1.684 -3.834 -4.801 1 92 81 PHE A O 1
ATOM 678 N N . VAL A 1 82 ? 2.752 -2.041 -4.164 1 92.69 82 VAL A N 1
ATOM 679 C CA . VAL A 1 82 ? 1.927 -1.888 -2.971 1 92.69 82 VAL A CA 1
ATOM 680 C C . VAL A 1 82 ? 0.476 -1.637 -3.375 1 92.69 82 VAL A C 1
ATOM 682 O O . VAL A 1 82 ? -0.449 -2.123 -2.719 1 92.69 82 VAL A O 1
ATOM 685 N N . THR A 1 83 ? 0.267 -0.913 -4.441 1 90.56 83 THR A N 1
ATOM 686 C CA . THR A 1 83 ? -1.071 -0.625 -4.945 1 90.56 83 THR A CA 1
ATOM 687 C C . THR A 1 83 ? -1.791 -1.912 -5.336 1 90.56 83 THR A C 1
ATOM 689 O O . THR A 1 83 ? -2.98 -2.076 -5.051 1 90.56 83 THR A O 1
ATOM 692 N N . THR A 1 84 ? -1.119 -2.748 -5.957 1 91.69 84 THR A N 1
ATOM 693 C CA . THR A 1 84 ? -1.695 -4.023 -6.363 1 91.69 84 THR A CA 1
ATOM 694 C C . THR A 1 84 ? -2.047 -4.875 -5.148 1 91.69 84 THR A C 1
ATOM 696 O O . THR A 1 84 ? -3.113 -5.492 -5.102 1 91.69 84 THR A O 1
ATOM 699 N N . LEU A 1 85 ? -1.144 -4.902 -4.211 1 92.12 85 LEU A N 1
ATOM 700 C CA . LEU A 1 85 ? -1.382 -5.656 -2.984 1 92.12 85 LEU A CA 1
ATOM 701 C C . LEU A 1 85 ? -2.604 -5.121 -2.246 1 92.12 85 LEU A C 1
ATOM 703 O O . LEU A 1 85 ? -3.381 -5.895 -1.682 1 92.12 85 LEU A O 1
ATOM 707 N N . ALA A 1 86 ? -2.734 -3.811 -2.262 1 91.19 86 ALA A N 1
ATOM 708 C CA . ALA A 1 86 ? -3.863 -3.164 -1.597 1 91.19 86 ALA A CA 1
ATOM 709 C C . ALA A 1 86 ? -5.188 -3.592 -2.225 1 91.19 86 ALA A C 1
ATOM 711 O O . ALA A 1 86 ? -6.156 -3.863 -1.515 1 91.19 86 ALA A O 1
ATOM 712 N N . LYS A 1 87 ? -5.227 -3.668 -3.502 1 88.44 87 LYS A N 1
ATOM 713 C CA . LYS A 1 87 ? -6.43 -4.105 -4.203 1 88.44 87 LYS A CA 1
ATOM 714 C C . LYS A 1 87 ? -6.781 -5.547 -3.85 1 88.44 87 LYS A C 1
ATOM 716 O O . LYS A 1 87 ? -7.949 -5.879 -3.645 1 88.44 87 LYS A O 1
ATOM 721 N N . LEU A 1 88 ? -5.719 -6.316 -3.832 1 89.69 88 LEU A N 1
ATOM 722 C CA . LEU A 1 88 ? -5.914 -7.719 -3.473 1 89.69 88 LEU A CA 1
ATOM 723 C C . LEU A 1 88 ? -6.473 -7.844 -2.059 1 89.69 88 LEU A C 1
ATOM 725 O O . LEU A 1 88 ? -7.395 -8.625 -1.818 1 89.69 88 LEU A O 1
ATOM 729 N N . ALA A 1 89 ? -5.918 -7.078 -1.15 1 89.06 89 ALA A N 1
ATOM 730 C CA . ALA A 1 89 ? -6.273 -7.156 0.263 1 89.06 89 ALA A CA 1
ATOM 731 C C . ALA A 1 89 ? -7.711 -6.699 0.493 1 89.06 89 ALA A C 1
ATOM 733 O O . ALA A 1 89 ? -8.477 -7.363 1.196 1 89.06 89 ALA A O 1
ATOM 734 N N . ILE A 1 90 ? -8.148 -5.539 -0.076 1 84.75 90 ILE A N 1
ATOM 735 C CA . ILE A 1 90 ? -9.492 -5 0.128 1 84.75 90 ILE A CA 1
ATOM 736 C C . ILE A 1 90 ? -10.516 -5.918 -0.521 1 84.75 90 ILE A C 1
ATOM 738 O O . ILE A 1 90 ? -11.633 -6.078 -0.008 1 84.75 90 ILE A O 1
ATOM 742 N N . HIS A 1 91 ? -10.164 -6.441 -1.676 1 85.12 91 HIS A N 1
ATOM 743 C CA . HIS A 1 91 ? -11.031 -7.406 -2.34 1 85.12 91 HIS A CA 1
ATOM 744 C C . HIS A 1 91 ? -11.25 -8.641 -1.473 1 85.12 91 HIS A C 1
ATOM 746 O O . HIS A 1 91 ? -12.383 -9.117 -1.343 1 85.12 91 HIS A O 1
ATOM 752 N N . ALA A 1 92 ? -10.117 -9.109 -0.991 1 84.88 92 ALA A N 1
ATOM 753 C CA . ALA A 1 92 ? -10.203 -10.273 -0.116 1 84.88 92 ALA A CA 1
ATOM 754 C C . ALA A 1 92 ? -11 -9.953 1.146 1 84.88 92 ALA A C 1
ATOM 756 O O . ALA A 1 92 ? -11.719 -10.805 1.669 1 84.88 92 ALA A O 1
ATOM 757 N N . HIS A 1 93 ? -10.781 -8.75 1.654 1 80.69 93 HIS A N 1
ATOM 758 C CA . HIS A 1 93 ? -11.492 -8.32 2.855 1 80.69 93 HIS A CA 1
ATOM 759 C C . HIS A 1 93 ? -12.984 -8.195 2.596 1 80.69 93 HIS A C 1
ATOM 761 O O . HIS A 1 93 ? -13.797 -8.469 3.482 1 80.69 93 HIS A O 1
ATOM 767 N N . ASN A 1 94 ? -13.383 -7.695 1.426 1 77.56 94 ASN A N 1
ATOM 768 C CA . ASN A 1 94 ? -14.781 -7.531 1.065 1 77.56 94 ASN A CA 1
ATOM 769 C C . ASN A 1 94 ? -15.461 -8.875 0.805 1 77.56 94 ASN A C 1
ATOM 771 O O . ASN A 1 94 ? -16.656 -9.023 1.02 1 77.56 94 ASN A O 1
ATOM 775 N N . ILE A 1 95 ? -14.781 -9.656 0.114 1 73.62 95 ILE A N 1
ATOM 776 C CA . ILE A 1 95 ? -15.32 -10.984 -0.141 1 73.62 95 ILE A CA 1
ATOM 777 C C . ILE A 1 95 ? -15.469 -11.75 1.177 1 73.62 95 ILE A C 1
ATOM 779 O O . ILE A 1 95 ? -16.484 -12.383 1.423 1 73.62 95 ILE A O 1
ATOM 783 N N . SER A 1 96 ? -14.297 -11.758 1.919 1 63.88 96 SER A N 1
ATOM 784 C CA . SER A 1 96 ? -14.305 -12.641 3.084 1 63.88 96 SER A CA 1
ATOM 785 C C . SER A 1 96 ? -14.742 -11.891 4.34 1 63.88 96 SER A C 1
ATOM 787 O O . SER A 1 96 ? -14.023 -11.023 4.836 1 63.88 96 SER A O 1
ATOM 789 N N . HIS A 1 97 ? -15.93 -11.328 4.328 1 54.62 97 HIS A N 1
ATOM 790 C CA . HIS A 1 97 ? -16.266 -10.828 5.652 1 54.62 97 HIS A CA 1
ATOM 791 C C . HIS A 1 97 ? -15.367 -11.438 6.723 1 54.62 97 HIS A C 1
ATOM 793 O O . HIS A 1 97 ? -15.18 -10.852 7.789 1 54.62 97 HIS A O 1
ATOM 799 N N . GLU A 1 98 ? -14.859 -12.852 6.617 1 52.84 98 GLU A N 1
ATOM 800 C CA . GLU A 1 98 ? -14.008 -13.594 7.547 1 52.84 98 GLU A CA 1
ATOM 801 C C . GLU A 1 98 ? -12.688 -13.984 6.895 1 52.84 98 GLU A C 1
ATOM 803 O O . GLU A 1 98 ? -12.602 -14.094 5.672 1 52.84 98 GLU A O 1
ATOM 808 N N . PRO A 1 99 ? -11.492 -13.719 7.578 1 52.56 99 PRO A N 1
ATOM 809 C CA . PRO A 1 99 ? -10.219 -14.195 7.02 1 52.56 99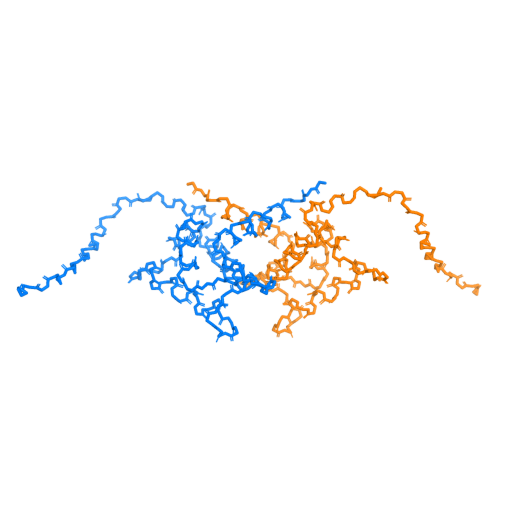 PRO A CA 1
ATOM 810 C C . PRO A 1 99 ? -10.375 -15.469 6.195 1 52.56 99 PRO A C 1
ATOM 812 O O . PRO A 1 99 ? -11.242 -16.297 6.484 1 52.56 99 PRO A O 1
ATOM 815 N N . CYS A 1 100 ? -10.234 -15.312 4.879 1 50.47 100 CYS A N 1
ATOM 816 C CA . CYS A 1 100 ? -10.398 -16.438 3.961 1 50.47 100 CYS A CA 1
ATOM 817 C C . CYS A 1 100 ? -9.75 -17.688 4.523 1 50.47 100 CYS A C 1
ATOM 819 O O . CYS A 1 100 ? -8.531 -17.859 4.449 1 50.47 100 CYS A O 1
ATOM 821 N N . ASP A 1 101 ? -9.695 -17.719 5.742 1 42.75 101 ASP A N 1
ATOM 822 C CA . ASP A 1 101 ? -9.258 -19.016 6.254 1 42.75 101 ASP A CA 1
ATOM 823 C C . ASP A 1 101 ? -10.102 -20.141 5.676 1 42.75 101 ASP A C 1
ATOM 825 O O . ASP A 1 101 ? -11.18 -20.438 6.195 1 42.75 101 ASP A O 1
ATOM 829 N N . LYS A 1 102 ? -10.539 -19.891 4.43 1 41.66 102 LYS A N 1
ATOM 830 C CA . LYS A 1 102 ? -11.234 -21.109 4.051 1 41.66 102 LYS A CA 1
ATOM 831 C C . LYS A 1 102 ? -10.422 -22.344 4.438 1 41.66 102 LYS A C 1
ATOM 833 O O . LYS A 1 102 ? -9.266 -22.484 4.047 1 41.66 102 LYS A O 1
ATOM 838 N N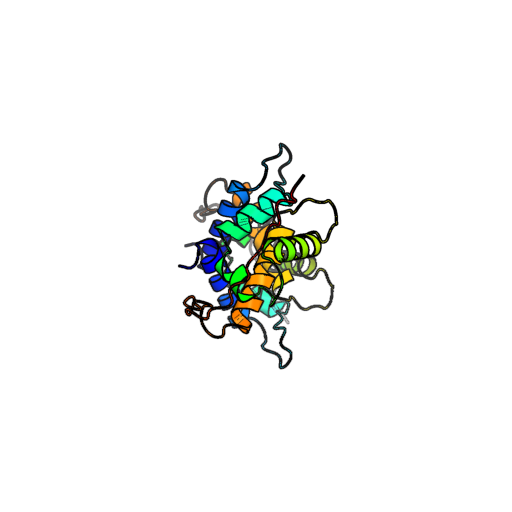 . THR A 1 103 ? -10.453 -22.828 5.52 1 39.06 103 THR A N 1
ATOM 839 C CA . THR A 1 103 ? -10.055 -24.219 5.742 1 39.06 103 THR A CA 1
ATOM 840 C C . THR A 1 103 ? -10.227 -25.031 4.469 1 39.06 103 THR A C 1
ATOM 842 O O . THR A 1 103 ? -11.258 -24.953 3.805 1 39.06 103 THR A O 1
ATOM 845 N N . PRO A 1 104 ? -9.141 -25.25 3.707 1 40.75 104 PRO A N 1
ATOM 846 C CA . PRO A 1 104 ? -9.359 -26.25 2.65 1 40.75 104 PRO A CA 1
ATOM 847 C C . PRO A 1 104 ? -10.578 -27.125 2.918 1 40.75 104 PRO A C 1
ATOM 849 O O . PRO A 1 104 ? -10.562 -27.938 3.846 1 40.75 104 PRO A O 1
ATOM 852 N N . GLY A 1 105 ? -11.578 -26.531 3.084 1 34.81 105 GLY A N 1
ATOM 853 C CA . GLY A 1 105 ? -12.578 -27.578 3.059 1 34.81 105 GLY A CA 1
ATOM 854 C C . GLY A 1 105 ? -12.352 -28.594 1.956 1 34.81 105 GLY A C 1
ATOM 855 O O . GLY A 1 105 ? -11.797 -28.266 0.906 1 34.81 105 GLY A O 1
ATOM 856 N N . LYS A 1 106 ? -12.148 -29.938 2.23 1 35 106 LYS A N 1
ATOM 857 C CA . LYS A 1 106 ? -12.156 -31.172 1.452 1 35 106 LYS A CA 1
ATOM 858 C C . LYS A 1 106 ? -13.062 -31.047 0.228 1 35 106 LYS A C 1
ATOM 860 O O . LYS A 1 106 ? -13.844 -31.953 -0.069 1 35 106 LYS A O 1
ATOM 865 N N . ASP A 1 107 ? -13.547 -30.016 -0.192 1 34.53 107 ASP A N 1
ATOM 866 C CA . ASP A 1 107 ? -14.258 -30.422 -1.399 1 34.53 107 ASP A CA 1
ATOM 867 C C . ASP A 1 107 ? -13.289 -30.859 -2.49 1 34.53 107 ASP A C 1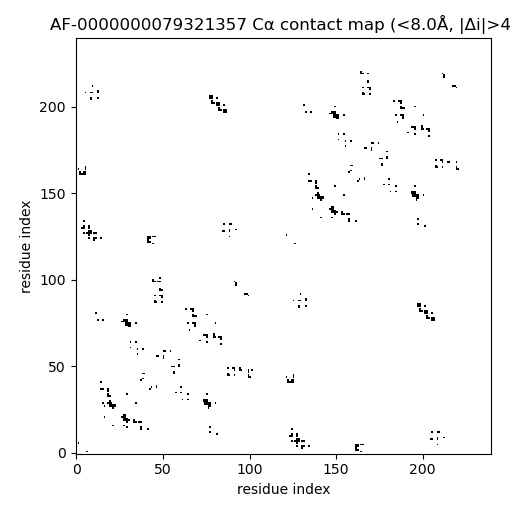
ATOM 869 O O . ASP A 1 107 ? -12.188 -30.312 -2.609 1 34.53 107 ASP A O 1
ATOM 873 N N . GLY A 1 108 ? -13.312 -32.031 -3.145 1 30.17 108 GLY A N 1
ATOM 874 C CA . GLY A 1 108 ? -12.805 -32.969 -4.133 1 30.17 108 GLY A CA 1
ATOM 875 C C . GLY A 1 108 ? -12.461 -32.312 -5.457 1 30.17 108 GLY A C 1
ATOM 876 O O . GLY A 1 108 ? -12.266 -33 -6.465 1 30.17 108 GLY A O 1
ATOM 877 N N . HIS A 1 109 ? -12.641 -31.094 -5.766 1 32.75 109 HIS A N 1
ATOM 878 C CA . HIS A 1 109 ? -12.461 -31.078 -7.215 1 32.75 109 HIS A CA 1
ATOM 879 C C . HIS A 1 109 ? -10.992 -31.281 -7.59 1 32.75 109 HIS A C 1
ATOM 881 O O . HIS A 1 109 ? -10.109 -30.609 -7.051 1 32.75 109 HIS A O 1
ATOM 887 N N . GLY A 1 110 ? -10.5 -32.5 -7.82 1 27.42 110 GLY A N 1
ATOM 888 C CA . GLY A 1 110 ? -9.344 -33.156 -8.414 1 27.42 110 GLY A CA 1
ATOM 889 C C . GLY A 1 110 ? -8.828 -32.438 -9.648 1 27.42 110 GLY A C 1
ATOM 890 O O . GLY A 1 110 ? -9.367 -32.594 -10.742 1 27.42 110 GLY A O 1
ATOM 891 N N . HIS A 1 111 ? -8.688 -31.219 -9.734 1 30.41 111 HIS A N 1
ATOM 892 C CA . HIS A 1 111 ? -8.164 -30.828 -11.039 1 30.41 111 HIS A CA 1
ATOM 893 C C . HIS A 1 111 ? -6.855 -31.547 -11.352 1 30.41 111 HIS A C 1
ATOM 895 O O . HIS A 1 111 ? -5.926 -31.531 -10.547 1 30.41 111 HIS A O 1
ATOM 901 N N . GLY A 1 112 ? -6.938 -32.719 -12.008 1 25.62 112 GLY A N 1
ATOM 902 C CA . GLY A 1 112 ? -5.984 -33.562 -12.695 1 25.62 112 GLY A CA 1
ATOM 903 C C . GLY A 1 112 ? -5.023 -32.812 -13.586 1 25.62 112 GLY A C 1
ATOM 904 O O . GLY A 1 112 ? -5.441 -32.188 -14.555 1 25.62 112 GLY A O 1
ATOM 905 N N . HIS A 1 113 ? -4.23 -32.031 -13.188 1 27.89 113 HIS A N 1
ATOM 906 C CA . HIS A 1 113 ? -3.205 -31.5 -14.078 1 27.89 113 HIS A CA 1
ATOM 907 C C . HIS A 1 113 ? -2.469 -32.625 -14.805 1 27.89 113 HIS A C 1
ATOM 909 O O . HIS A 1 113 ? -1.824 -33.469 -14.164 1 27.89 113 HIS A O 1
ATOM 915 N N . GLY A 1 114 ? -3.109 -33.25 -15.812 1 23.95 114 GLY A N 1
ATOM 916 C CA . GLY A 1 114 ? -2.564 -34.219 -16.75 1 23.95 114 GLY A CA 1
ATOM 917 C C . GLY A 1 114 ? -1.316 -33.719 -17.453 1 23.95 114 GLY A C 1
ATOM 918 O O . GLY A 1 114 ? -1.363 -32.75 -18.203 1 23.95 114 GLY A O 1
ATOM 919 N N . HIS A 1 115 ? -0.288 -33.438 -16.859 1 27.02 115 HIS A N 1
ATOM 920 C CA . HIS A 1 115 ? 0.937 -33.25 -17.625 1 27.02 115 HIS A CA 1
ATOM 921 C C . HIS A 1 115 ? 1.167 -34.438 -18.578 1 27.02 115 HIS A C 1
ATOM 923 O O . HIS A 1 115 ? 1.23 -35.594 -18.141 1 27.02 115 HIS A O 1
ATOM 929 N N . GLY A 1 116 ? 0.522 -34.438 -19.703 1 22.34 116 GLY A N 1
ATOM 930 C CA . GLY A 1 116 ? 0.735 -35.312 -20.844 1 22.34 116 GLY A CA 1
ATOM 931 C C . GLY A 1 116 ? 2.17 -35.312 -21.344 1 22.34 116 GLY A C 1
ATOM 932 O O . GLY A 1 116 ? 2.656 -34.312 -21.844 1 22.34 116 GLY A O 1
ATOM 933 N N . HIS A 1 117 ? 3.143 -35.531 -20.578 1 28.78 117 HIS A N 1
ATOM 934 C CA . HIS A 1 117 ? 4.426 -35.844 -21.203 1 28.78 117 HIS A CA 1
ATOM 935 C C . HIS A 1 117 ? 4.273 -36.875 -22.312 1 28.78 117 HIS A C 1
ATOM 937 O O . HIS A 1 117 ? 3.635 -37.906 -22.094 1 28.78 117 HIS A O 1
ATOM 943 N N . GLY A 1 118 ? 4.117 -36.375 -23.531 1 25.97 118 GLY A N 1
ATOM 944 C CA . GLY A 1 118 ? 4.176 -37.125 -24.781 1 25.97 118 GLY A CA 1
ATOM 945 C C . GLY A 1 118 ? 5.293 -38.156 -24.828 1 25.97 118 GLY A C 1
ATOM 946 O O . GLY A 1 118 ? 6.297 -38 -24.125 1 25.97 118 GLY A O 1
ATOM 947 N N . PRO A 1 119 ? 5.07 -39.406 -25.281 1 33.41 119 PRO A N 1
ATOM 948 C CA . PRO A 1 119 ? 5.781 -40.656 -25.562 1 33.41 119 PRO A CA 1
ATOM 949 C C . PRO A 1 119 ? 6.941 -40.438 -26.547 1 33.41 119 PRO A C 1
ATOM 951 O O . PRO A 1 119 ? 7.871 -41.25 -26.578 1 33.41 119 PRO A O 1
ATOM 954 N N . ASN A 1 120 ? 7.75 -39.438 -26.828 1 24.02 120 ASN A N 1
ATOM 955 C CA . ASN A 1 120 ? 8.688 -40.062 -27.75 1 24.02 120 ASN A CA 1
ATOM 956 C C . ASN A 1 120 ? 9.617 -41.031 -27.031 1 24.02 120 ASN A C 1
ATOM 958 O O . ASN A 1 120 ? 9.969 -40.812 -25.859 1 24.02 120 ASN A O 1
ATOM 962 N N . MET B 1 1 ? -2.828 -19.094 8.695 1 54.22 1 MET B N 1
ATOM 963 C CA . MET B 1 1 ? -1.747 -18.234 9.172 1 54.22 1 MET B CA 1
ATOM 964 C C . MET B 1 1 ? -1.49 -17.094 8.211 1 54.22 1 MET B C 1
ATOM 966 O O . MET B 1 1 ? -1.184 -17.312 7.035 1 54.22 1 MET B O 1
ATOM 970 N N . THR B 1 2 ? -2.002 -16.047 8.531 1 76 2 THR B N 1
ATOM 971 C CA . THR B 1 2 ? -1.828 -14.852 7.715 1 76 2 THR B CA 1
ATOM 972 C C . THR B 1 2 ? -0.385 -14.359 7.773 1 76 2 THR B C 1
ATOM 974 O O . THR B 1 2 ? 0.303 -14.555 8.781 1 76 2 THR B O 1
ATOM 977 N N . SER B 1 3 ? 0.254 -14.133 6.695 1 86.81 3 SER B N 1
ATOM 978 C CA . SER B 1 3 ? 1.627 -13.648 6.617 1 86.81 3 SER B CA 1
ATOM 979 C C . SER B 1 3 ? 1.75 -12.25 7.215 1 86.81 3 SER B C 1
ATOM 981 O O . SER B 1 3 ? 0.745 -11.57 7.434 1 86.81 3 SER B O 1
ATOM 983 N N . LYS B 1 4 ? 3.004 -11.938 7.551 1 86.5 4 LYS B N 1
ATOM 984 C CA . LYS B 1 4 ? 3.283 -10.617 8.109 1 86.5 4 LYS B CA 1
ATOM 985 C C . LYS B 1 4 ? 2.773 -9.508 7.191 1 86.5 4 LYS B C 1
ATOM 987 O O . LYS B 1 4 ? 2.184 -8.531 7.656 1 86.5 4 LYS B O 1
ATOM 992 N N . MET B 1 5 ? 2.908 -9.734 5.895 1 91.06 5 MET B N 1
ATOM 993 C CA . MET B 1 5 ? 2.502 -8.742 4.898 1 91.06 5 MET B CA 1
ATOM 994 C C . MET B 1 5 ? 0.983 -8.641 4.824 1 91.06 5 MET B C 1
ATOM 996 O O . MET B 1 5 ? 0.435 -7.539 4.742 1 91.06 5 MET B O 1
ATOM 1000 N N . GLU B 1 6 ? 0.304 -9.742 4.941 1 92.19 6 GLU B N 1
ATOM 1001 C CA . GLU B 1 6 ? -1.155 -9.75 4.918 1 92.19 6 GLU B CA 1
ATOM 1002 C C . GLU B 1 6 ? -1.73 -9.031 6.133 1 92.19 6 GLU B C 1
ATOM 1004 O O . GLU B 1 6 ? -2.705 -8.281 6.016 1 92.19 6 GLU B O 1
ATOM 1009 N N . ASN B 1 7 ? -1.086 -9.312 7.234 1 90.88 7 ASN B N 1
ATOM 1010 C CA . ASN B 1 7 ? -1.517 -8.633 8.453 1 90.88 7 ASN B CA 1
ATOM 1011 C C . ASN B 1 7 ? -1.307 -7.121 8.352 1 90.88 7 ASN B C 1
ATOM 1013 O O . ASN B 1 7 ? -2.135 -6.344 8.828 1 90.88 7 ASN B O 1
ATOM 1017 N N . ALA B 1 8 ? -0.163 -6.797 7.77 1 91.69 8 ALA B N 1
ATOM 1018 C CA . ALA B 1 8 ? 0.165 -5.391 7.57 1 91.69 8 ALA B CA 1
ATOM 1019 C C . ALA B 1 8 ? -0.884 -4.699 6.703 1 91.69 8 ALA B C 1
ATOM 1021 O O . ALA B 1 8 ? -1.383 -3.627 7.059 1 91.69 8 ALA B O 1
ATOM 1022 N N . LEU B 1 9 ? -1.313 -5.391 5.664 1 92.06 9 LEU B N 1
ATOM 1023 C CA . LEU B 1 9 ? -2.289 -4.812 4.746 1 92.06 9 LEU B CA 1
ATOM 1024 C C . LEU B 1 9 ? -3.664 -4.723 5.398 1 92.06 9 LEU B C 1
ATOM 1026 O O . LEU B 1 9 ? -4.406 -3.768 5.16 1 92.06 9 LEU B O 1
ATOM 1030 N N . ASN B 1 10 ? -3.99 -5.672 6.215 1 90 10 ASN B N 1
ATOM 1031 C CA . ASN B 1 10 ? -5.25 -5.637 6.949 1 90 10 ASN B CA 1
ATOM 1032 C C . ASN B 1 10 ? -5.32 -4.426 7.879 1 90 10 ASN B C 1
ATOM 1034 O O . ASN B 1 10 ? -6.375 -3.803 8.016 1 90 10 ASN B O 1
ATOM 1038 N N . ASP B 1 11 ? -4.195 -4.172 8.492 1 91.88 11 ASP B N 1
ATOM 1039 C CA . ASP B 1 11 ? -4.137 -3.014 9.375 1 91.88 11 ASP B CA 1
ATOM 1040 C C . ASP B 1 11 ? -4.359 -1.719 8.602 1 91.88 11 ASP B C 1
ATOM 1042 O O . ASP B 1 11 ? -5.098 -0.839 9.047 1 91.88 11 ASP B O 1
ATOM 1046 N N . VAL B 1 12 ? -3.74 -1.624 7.438 1 92.94 12 VAL B N 1
ATOM 1047 C CA . VAL B 1 12 ? -3.861 -0.444 6.586 1 92.94 12 VAL B CA 1
ATOM 1048 C C . VAL B 1 12 ? -5.309 -0.282 6.129 1 92.94 12 VAL B C 1
ATOM 1050 O O . VAL B 1 12 ? -5.852 0.826 6.141 1 92.94 12 VAL B O 1
ATOM 1053 N N . ILE B 1 13 ? -6 -1.363 5.805 1 91.56 13 ILE B N 1
ATOM 1054 C CA . ILE B 1 13 ? -7.383 -1.351 5.34 1 91.56 13 ILE B CA 1
ATOM 1055 C C . ILE B 1 13 ? -8.305 -0.895 6.469 1 91.56 13 ILE B C 1
ATOM 1057 O O . ILE B 1 13 ? -9.211 -0.092 6.25 1 91.56 13 ILE B O 1
ATOM 1061 N N . ASP B 1 14 ? -8.039 -1.389 7.629 1 89.94 14 ASP B N 1
ATOM 1062 C CA . ASP B 1 14 ? -8.836 -1.027 8.797 1 89.94 14 ASP B CA 1
ATOM 1063 C C . ASP B 1 14 ? -8.773 0.475 9.062 1 89.94 14 ASP B C 1
ATOM 1065 O O . ASP B 1 14 ? -9.797 1.111 9.305 1 89.94 14 ASP B O 1
ATOM 1069 N N . VAL B 1 15 ? -7.57 0.976 9.023 1 92.06 15 VAL B N 1
ATOM 1070 C CA . VAL B 1 15 ? -7.387 2.406 9.25 1 92.06 15 VAL B CA 1
ATOM 1071 C C . VAL B 1 15 ? -8.062 3.195 8.133 1 92.06 15 VAL B C 1
ATOM 1073 O O . VAL B 1 15 ? -8.773 4.168 8.398 1 92.06 15 VAL B O 1
ATOM 1076 N N . TYR B 1 16 ? -7.906 2.742 6.91 1 90.81 16 TYR B N 1
ATOM 1077 C CA . TYR B 1 16 ? -8.516 3.391 5.754 1 90.81 16 TYR B CA 1
ATOM 1078 C C . TYR B 1 16 ? -10.031 3.434 5.895 1 90.81 16 TYR B C 1
ATOM 1080 O O . TYR B 1 16 ? -10.656 4.465 5.629 1 90.81 16 TYR B O 1
ATOM 1088 N N . HIS B 1 17 ? -10.562 2.336 6.324 1 87.56 17 HIS B N 1
ATOM 1089 C CA . HIS B 1 17 ? -12.016 2.234 6.461 1 87.56 17 HIS B CA 1
ATOM 1090 C C . HIS B 1 17 ? -12.523 3.117 7.594 1 87.56 17 HIS B C 1
ATOM 1092 O O . HIS B 1 17 ? -13.664 3.586 7.555 1 87.56 17 HIS B O 1
ATOM 1098 N N . ASN B 1 18 ? -11.727 3.355 8.57 1 90.25 18 ASN B N 1
ATOM 1099 C CA . ASN B 1 18 ? -12.109 4.188 9.703 1 90.25 18 ASN B CA 1
ATOM 1100 C C . ASN B 1 18 ? -12.227 5.656 9.305 1 90.25 18 ASN B C 1
ATOM 1102 O O . ASN B 1 18 ? -13.023 6.398 9.891 1 90.25 18 ASN B O 1
ATOM 1106 N N . TYR B 1 19 ? -11.422 6.008 8.328 1 90.69 19 TYR B N 1
ATOM 1107 C CA . TYR B 1 19 ? -11.398 7.414 7.934 1 90.69 19 TYR B CA 1
ATOM 1108 C C . TYR B 1 19 ? -12.133 7.617 6.613 1 90.69 19 TYR B C 1
ATOM 1110 O O . TYR B 1 19 ? -12.594 8.727 6.316 1 90.69 19 TYR B O 1
ATOM 1118 N N . SER B 1 20 ? -12.273 6.57 5.852 1 89.44 20 SER B N 1
ATOM 1119 C CA . SER B 1 20 ? -12.898 6.66 4.535 1 89.44 20 SER B CA 1
ATOM 1120 C C . SER B 1 20 ? -14.414 6.777 4.652 1 89.44 20 SER B C 1
ATOM 1122 O O . SER B 1 20 ? -15.008 6.27 5.602 1 89.44 20 SER B O 1
ATOM 1124 N N . GLU B 1 21 ? -14.969 7.578 3.822 1 81.56 21 GLU B N 1
ATOM 1125 C CA . GLU B 1 21 ? -16.422 7.695 3.754 1 81.56 21 GLU B CA 1
ATOM 1126 C C . GLU B 1 21 ? -17.047 6.477 3.08 1 81.56 21 GLU B C 1
ATOM 1128 O O . GLU B 1 21 ? -16.625 6.082 1.991 1 81.56 21 GLU B O 1
ATOM 1133 N N . LYS B 1 22 ? -17.781 5.855 3.855 1 73.5 22 LYS B N 1
ATOM 1134 C CA . LYS B 1 22 ? -18.484 4.688 3.346 1 73.5 22 LYS B CA 1
ATOM 11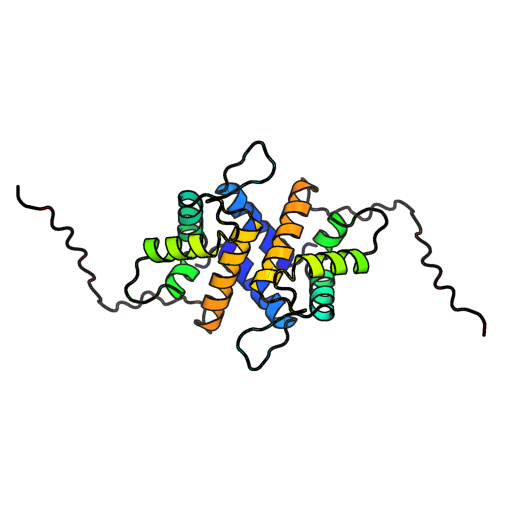35 C C . LYS B 1 22 ? -19.656 5.105 2.461 1 73.5 22 LYS B C 1
ATOM 1137 O O . LYS B 1 22 ? -20.516 5.891 2.877 1 73.5 22 LYS B O 1
ATOM 1142 N N . ARG B 1 23 ? -19.375 5.023 1.163 1 67.81 23 ARG B N 1
ATOM 1143 C CA . ARG B 1 23 ? -20.531 5.324 0.314 1 67.81 23 ARG B CA 1
ATOM 1144 C C . ARG B 1 23 ? -21.219 4.043 -0.147 1 67.81 23 ARG B C 1
ATOM 1146 O O . ARG B 1 23 ? -20.609 2.969 -0.145 1 67.81 23 ARG B O 1
ATOM 1153 N N . PRO B 1 24 ? -22.484 4.258 -0.42 1 58.31 24 PRO B N 1
ATOM 1154 C CA . PRO B 1 24 ? -23.266 3.117 -0.877 1 58.31 24 PRO B CA 1
ATOM 1155 C C . PRO B 1 24 ? -22.578 2.311 -1.971 1 58.31 24 PRO B C 1
ATOM 1157 O O . PRO B 1 24 ? -22.953 1.164 -2.23 1 58.31 24 PRO B O 1
ATOM 1160 N N . ASN B 1 25 ? -21.734 3.094 -2.695 1 54.75 25 ASN B N 1
ATOM 1161 C CA . ASN B 1 25 ? -21 2.318 -3.689 1 54.75 25 ASN B CA 1
ATOM 1162 C C . ASN B 1 25 ? -19.656 1.842 -3.145 1 54.75 25 ASN B C 1
ATOM 1164 O O . ASN B 1 25 ? -19.047 2.506 -2.301 1 54.75 25 ASN B O 1
ATOM 1168 N N . PRO B 1 26 ? -19.438 0.691 -3.27 1 55.91 26 PRO B N 1
ATOM 1169 C CA . PRO B 1 26 ? -18.438 -0.171 -2.613 1 55.91 26 PRO B CA 1
ATOM 1170 C C . PRO B 1 26 ? -17.062 0.464 -2.547 1 55.91 26 PRO B C 1
ATOM 1172 O O . PRO B 1 26 ? -16.188 -0.028 -1.829 1 55.91 26 PRO B O 1
ATOM 1175 N N . ASP B 1 27 ? -17.078 1.614 -3.307 1 66.31 27 ASP B N 1
ATOM 1176 C CA . ASP B 1 27 ? -15.68 2.039 -3.266 1 66.31 27 ASP B CA 1
ATOM 1177 C C . ASP B 1 27 ? -15.484 3.18 -2.27 1 66.31 27 ASP B C 1
ATOM 1179 O O . ASP B 1 27 ? -15.969 4.293 -2.486 1 66.31 27 ASP B O 1
ATOM 1183 N N . ASP B 1 28 ? -15.211 2.828 -1.159 1 81.75 28 ASP B N 1
ATOM 1184 C CA . ASP B 1 28 ? -14.852 3.828 -0.161 1 81.75 28 ASP B CA 1
ATOM 1185 C C . ASP B 1 28 ? -13.711 4.711 -0.658 1 81.75 28 ASP B C 1
ATOM 1187 O O . ASP B 1 28 ? -12.844 4.254 -1.404 1 81.75 28 ASP B O 1
ATOM 1191 N N . PHE B 1 29 ? -13.961 6.016 -0.472 1 88.5 29 PHE B N 1
ATOM 1192 C CA . PHE B 1 29 ? -12.906 6.926 -0.898 1 88.5 29 PHE B CA 1
ATOM 1193 C C . PHE B 1 29 ? -12.586 7.934 0.199 1 88.5 29 PHE B C 1
ATOM 1195 O O . PHE B 1 29 ? -13.375 8.117 1.129 1 88.5 29 PHE B O 1
ATOM 1202 N N . LEU B 1 30 ? -11.383 8.43 0.169 1 92.19 30 LEU B N 1
ATOM 1203 C CA . LEU B 1 30 ? -10.922 9.453 1.103 1 92.19 30 LEU B CA 1
ATOM 1204 C C . LEU B 1 30 ? -10.828 10.812 0.419 1 92.19 30 LEU B C 1
ATOM 1206 O O . LEU B 1 30 ? -10.344 10.906 -0.712 1 92.19 30 LEU B O 1
ATOM 1210 N N . GLN B 1 31 ? -11.391 11.805 1.122 1 92.69 31 GLN B N 1
ATOM 1211 C CA . GLN B 1 31 ? -11.211 13.164 0.632 1 92.69 31 GLN B CA 1
ATOM 1212 C C . GLN B 1 31 ? -9.984 13.82 1.256 1 92.69 31 GLN B C 1
ATOM 1214 O O . GLN B 1 31 ? -9.289 13.203 2.064 1 92.69 31 GLN B O 1
ATOM 1219 N N . LYS B 1 32 ? -9.766 15.07 0.851 1 94 32 LYS B N 1
ATOM 1220 C CA . LYS B 1 32 ? -8.578 15.797 1.287 1 94 32 LYS B CA 1
ATOM 1221 C C . LYS B 1 32 ? -8.523 15.891 2.809 1 94 32 LYS B C 1
ATOM 1223 O O . LYS B 1 32 ? -7.48 15.617 3.41 1 94 32 LYS B O 1
ATOM 1228 N N . GLN B 1 33 ? -9.641 16.234 3.418 1 94.31 33 GLN B N 1
ATOM 1229 C CA . GLN B 1 33 ? -9.688 16.406 4.867 1 94.31 33 GLN B CA 1
ATOM 1230 C C . GLN B 1 33 ? -9.461 15.07 5.582 1 94.31 33 GLN B C 1
ATOM 1232 O O . GLN B 1 33 ? -8.734 15.016 6.574 1 94.31 33 GLN B O 1
ATOM 1237 N N . GLU B 1 34 ? -10.102 14.039 5.086 1 95.25 34 GLU B N 1
ATOM 1238 C CA . GLU B 1 34 ? -9.961 12.711 5.684 1 95.25 34 GLU B CA 1
ATOM 1239 C C . GLU B 1 34 ? -8.539 12.188 5.527 1 95.25 34 GLU B C 1
ATOM 1241 O O . GLU B 1 34 ? -7.984 11.594 6.457 1 95.25 34 GLU B O 1
ATOM 1246 N N . PHE B 1 35 ? -8.047 12.445 4.352 1 94.56 35 PHE B N 1
ATOM 1247 C CA . PHE B 1 35 ? -6.68 12.047 4.062 1 94.56 35 PHE B CA 1
ATOM 1248 C C . PHE B 1 35 ? -5.703 12.727 5.016 1 94.56 35 PHE B C 1
ATOM 1250 O O . PHE B 1 35 ? -4.816 12.078 5.574 1 94.56 35 PHE B O 1
ATOM 1257 N N . LYS B 1 36 ? -5.91 13.977 5.27 1 95.19 36 LYS B N 1
ATOM 1258 C CA . LYS B 1 36 ? -5.062 14.766 6.16 1 95.19 36 LYS B CA 1
ATOM 1259 C C . LYS B 1 36 ? -5.133 14.242 7.594 1 95.19 36 LYS B C 1
ATOM 1261 O O . LYS B 1 36 ? -4.102 14.062 8.242 1 95.19 36 LYS B O 1
ATOM 1266 N N . GLN B 1 37 ? -6.32 13.992 8.047 1 94.5 37 GLN B N 1
ATOM 1267 C CA . GLN B 1 37 ? -6.531 13.484 9.398 1 94.5 37 GLN B CA 1
ATOM 1268 C C . GLN B 1 37 ? -5.895 12.109 9.57 1 94.5 37 GLN B C 1
ATOM 1270 O O . GLN B 1 37 ? -5.25 11.844 10.586 1 94.5 37 GLN B O 1
ATOM 1275 N N . LEU B 1 38 ? -6.074 11.336 8.578 1 94.44 38 LEU B N 1
ATOM 1276 C CA . LEU B 1 38 ? -5.523 9.984 8.633 1 94.44 38 LEU B CA 1
ATOM 1277 C C . LEU B 1 38 ? -4.004 10.023 8.734 1 94.44 38 LEU B C 1
ATOM 1279 O O . LEU B 1 38 ? -3.418 9.336 9.578 1 94.44 38 LEU B O 1
ATOM 1283 N N . LEU B 1 39 ? -3.312 10.844 7.895 1 94.38 39 LEU B N 1
ATOM 1284 C CA . LEU B 1 39 ? -1.857 10.93 7.883 1 94.38 39 LEU B CA 1
ATOM 1285 C C . LEU B 1 39 ? -1.337 11.5 9.195 1 94.38 39 LEU B C 1
ATOM 1287 O O . LEU B 1 39 ? -0.358 11 9.75 1 94.38 39 LEU B O 1
ATOM 1291 N N . LYS B 1 40 ? -2.021 12.508 9.664 1 93.88 40 LYS B N 1
ATOM 1292 C CA . LYS B 1 40 ? -1.59 13.188 10.883 1 93.88 40 LYS B CA 1
ATOM 1293 C C . LYS B 1 40 ? -1.718 12.266 12.094 1 93.88 40 LYS B C 1
ATOM 1295 O O . LYS B 1 40 ? -0.949 12.375 13.047 1 93.88 40 LYS B O 1
ATOM 1300 N N . GLN B 1 41 ? -2.646 11.352 12.016 1 93 41 GLN B N 1
ATOM 1301 C CA . GLN B 1 41 ? -2.896 10.453 13.141 1 93 41 GLN B CA 1
ATOM 1302 C C . GLN B 1 41 ? -2.133 9.141 12.984 1 93 41 GLN B C 1
ATOM 1304 O O . GLN B 1 41 ? -1.659 8.57 13.969 1 93 41 GLN B O 1
ATOM 1309 N N . ASN B 1 42 ? -2.014 8.641 11.805 1 93.94 42 ASN B N 1
ATOM 1310 C CA . ASN B 1 42 ? -1.514 7.281 11.594 1 93.94 42 ASN B CA 1
ATOM 1311 C C . ASN B 1 42 ? -0.161 7.285 10.891 1 93.94 42 ASN B C 1
ATOM 1313 O O . ASN B 1 42 ? 0.483 6.242 10.766 1 93.94 42 ASN B O 1
ATOM 1317 N N . ALA B 1 43 ? 0.34 8.352 10.32 1 92.88 43 ALA B N 1
ATOM 1318 C CA . ALA B 1 43 ? 1.624 8.438 9.625 1 92.88 43 ALA B CA 1
ATOM 1319 C C . ALA B 1 43 ? 2.365 9.711 10.008 1 92.88 43 ALA B C 1
ATOM 1321 O O . ALA B 1 43 ? 2.951 10.375 9.141 1 92.88 43 ALA B O 1
ATOM 1322 N N . LYS B 1 44 ? 2.326 10.039 11.211 1 91.12 44 LYS B N 1
ATOM 1323 C CA . LYS B 1 44 ? 2.955 11.273 11.672 1 91.12 44 LYS B CA 1
ATOM 1324 C C . LYS B 1 44 ? 4.477 11.188 11.562 1 91.12 44 LYS B C 1
ATOM 1326 O O . LYS B 1 44 ? 5.125 12.148 11.156 1 91.12 44 LYS B O 1
ATOM 1331 N N . SER B 1 45 ? 4.98 10.055 11.914 1 89.94 45 SER B N 1
ATOM 1332 C CA . SER B 1 45 ? 6.43 9.867 11.867 1 89.94 45 SER B CA 1
ATOM 1333 C C . SER B 1 45 ? 6.957 10 10.445 1 89.94 45 SER B C 1
ATOM 1335 O O . SER B 1 45 ? 7.984 10.641 10.219 1 89.94 45 SER B O 1
ATOM 1337 N N . PHE B 1 46 ? 6.246 9.406 9.57 1 91.25 46 PHE B N 1
ATOM 1338 C CA . PHE B 1 46 ? 6.645 9.477 8.164 1 91.25 46 PHE B CA 1
ATOM 1339 C C . PHE B 1 46 ? 6.609 10.914 7.664 1 91.25 46 PHE B C 1
ATOM 1341 O O . PHE B 1 46 ? 7.512 11.352 6.941 1 91.25 46 PHE B O 1
ATOM 1348 N N . LEU B 1 47 ? 5.555 11.586 8.016 1 90.19 47 LEU B N 1
ATOM 1349 C CA . LEU B 1 47 ? 5.387 12.977 7.598 1 90.19 47 LEU B CA 1
ATOM 1350 C C . LEU B 1 47 ? 6.516 13.844 8.148 1 90.19 47 LEU B C 1
ATOM 1352 O O . LEU B 1 47 ? 7.09 14.656 7.418 1 90.19 47 LEU B O 1
ATOM 1356 N N . LYS B 1 48 ? 6.797 13.656 9.359 1 89.19 48 LYS B N 1
ATOM 1357 C CA . LYS B 1 48 ? 7.82 14.445 10.031 1 89.19 48 LYS B CA 1
ATOM 1358 C C . LYS B 1 48 ? 9.195 14.195 9.422 1 89.19 48 LYS B C 1
ATOM 1360 O O . LYS B 1 48 ? 10 15.117 9.289 1 89.19 48 LYS B O 1
ATOM 1365 N N . CYS B 1 49 ? 9.391 12.969 9.055 1 88.56 49 CYS B N 1
ATOM 1366 C CA . CYS B 1 49 ? 10.688 12.578 8.492 1 88.56 49 CYS B CA 1
ATOM 1367 C C . CYS B 1 49 ? 10.852 13.117 7.078 1 88.56 49 CYS B C 1
ATOM 1369 O O . CYS B 1 49 ? 11.961 13.477 6.676 1 88.56 49 CYS B O 1
ATOM 1371 N N . THR B 1 50 ? 9.844 13.219 6.363 1 89.69 50 THR B N 1
ATOM 1372 C CA . THR B 1 50 ? 9.922 13.586 4.953 1 89.69 50 THR B CA 1
ATOM 1373 C C . THR B 1 50 ? 9.586 15.062 4.758 1 89.69 50 THR B C 1
ATOM 1375 O O . THR B 1 50 ? 9.703 15.586 3.648 1 89.69 50 THR B O 1
ATOM 1378 N N . LEU B 1 51 ? 9.188 15.68 5.75 1 90.56 51 LEU B N 1
ATOM 1379 C CA . LEU B 1 51 ? 8.812 17.094 5.688 1 90.56 51 LEU B CA 1
ATOM 1380 C C . LEU B 1 51 ? 10.008 17.953 5.293 1 90.56 51 LEU B C 1
ATOM 1382 O O . LEU B 1 51 ? 11.047 17.922 5.957 1 90.56 51 LEU B O 1
ATOM 1386 N N . PRO B 1 52 ? 9.883 18.578 4.121 1 88.69 52 PRO B N 1
ATOM 1387 C CA . PRO B 1 52 ? 10.961 19.484 3.717 1 88.69 52 PRO B CA 1
ATOM 1388 C C . PRO B 1 52 ? 11.141 20.656 4.688 1 88.69 52 PRO B C 1
ATOM 1390 O O . PRO B 1 52 ? 10.164 21.125 5.273 1 88.69 52 PRO B O 1
ATOM 1393 N N . PRO B 1 53 ? 12.344 21.094 4.754 1 88.62 53 PRO B N 1
ATOM 1394 C CA . PRO B 1 53 ? 12.586 22.234 5.629 1 88.62 53 PRO B CA 1
ATOM 1395 C C . PRO B 1 53 ? 11.883 23.5 5.148 1 88.62 53 PRO B C 1
ATOM 1397 O O . PRO B 1 53 ? 11.945 23.844 3.965 1 88.62 53 PRO B O 1
ATOM 1400 N N . GLY B 1 54 ? 11.055 24.047 5.914 1 90.81 54 GLY B N 1
ATOM 1401 C CA . GLY B 1 54 ? 10.398 25.297 5.57 1 90.81 54 GLY B CA 1
ATOM 1402 C C . GLY B 1 54 ? 8.953 25.109 5.148 1 90.81 54 GLY B C 1
ATOM 1403 O O . GLY B 1 54 ? 8.266 26.078 4.832 1 90.81 54 GLY B O 1
ATOM 1404 N N . SER B 1 55 ? 8.547 23.859 5.027 1 90.94 55 SER B N 1
ATOM 1405 C CA . SER B 1 55 ? 7.16 23.609 4.664 1 90.94 55 SER B CA 1
ATOM 1406 C C . SER B 1 55 ? 6.348 23.156 5.875 1 90.94 55 SER B C 1
ATOM 1408 O O . SER B 1 55 ? 6.895 22.594 6.82 1 90.94 55 SER B O 1
ATOM 1410 N N . THR B 1 56 ? 5.062 23.547 5.773 1 94 56 THR B N 1
ATOM 1411 C CA . THR B 1 56 ? 4.184 23.078 6.844 1 94 56 THR B CA 1
ATOM 1412 C C . THR B 1 56 ? 3.613 21.703 6.523 1 94 56 THR B C 1
ATOM 1414 O O . THR B 1 56 ? 3.562 21.297 5.359 1 94 56 THR B O 1
ATOM 1417 N N . GLU B 1 57 ? 3.213 20.984 7.531 1 93.44 57 GLU B N 1
ATOM 1418 C CA . GLU B 1 57 ? 2.617 19.656 7.367 1 93.44 57 GLU B CA 1
ATOM 1419 C C . GLU B 1 57 ? 1.407 19.719 6.441 1 93.44 57 GLU B C 1
ATOM 1421 O O . GLU B 1 57 ? 1.22 18.828 5.605 1 93.44 57 GLU B O 1
ATOM 1426 N N . ASP B 1 58 ? 0.669 20.781 6.609 1 94.62 58 ASP B N 1
ATOM 1427 C CA . ASP B 1 58 ? -0.541 20.953 5.809 1 94.62 58 ASP B CA 1
ATOM 1428 C C . ASP B 1 58 ? -0.206 21.094 4.328 1 94.62 58 ASP B C 1
ATOM 1430 O O . ASP B 1 58 ? -0.861 20.484 3.477 1 94.62 58 ASP B O 1
ATOM 1434 N N . GLU B 1 59 ? 0.833 21.922 4.07 1 95.69 59 GLU B N 1
ATOM 1435 C CA . GLU B 1 59 ? 1.261 22.125 2.689 1 95.69 59 GLU B CA 1
ATOM 1436 C C . GLU B 1 59 ? 1.804 20.828 2.084 1 95.69 59 GLU B C 1
ATOM 1438 O O . GLU B 1 59 ? 1.535 20.516 0.92 1 95.69 59 GLU B O 1
ATOM 1443 N N . TYR B 1 60 ? 2.539 20.172 2.906 1 94.5 60 TYR B N 1
ATOM 1444 C CA . TYR B 1 60 ? 3.111 18.906 2.463 1 94.5 60 TYR B CA 1
ATOM 1445 C C . TYR B 1 60 ? 2.016 17.891 2.168 1 94.5 60 TYR B C 1
ATOM 1447 O O . TYR B 1 60 ? 2.055 17.203 1.143 1 94.5 60 TYR B O 1
ATOM 1455 N N . ILE B 1 61 ? 1.027 17.75 3.006 1 95.38 61 ILE B N 1
ATOM 1456 C CA . ILE B 1 61 ? -0.083 16.812 2.855 1 95.38 61 ILE B CA 1
ATOM 1457 C C . ILE B 1 61 ? -0.883 17.156 1.602 1 95.38 61 ILE B C 1
ATOM 1459 O O . ILE B 1 61 ? -1.339 16.266 0.882 1 95.38 61 ILE B O 1
ATOM 1463 N N . ASP B 1 62 ? -1.02 18.484 1.394 1 94.12 62 ASP B N 1
ATOM 1464 C CA . ASP B 1 62 ? -1.705 18.938 0.188 1 94.12 62 ASP B CA 1
ATOM 1465 C C . ASP B 1 62 ? -0.98 18.453 -1.068 1 94.12 62 ASP B C 1
ATOM 1467 O O . ASP B 1 62 ? -1.616 18.031 -2.037 1 94.12 62 ASP B O 1
ATOM 1471 N N . ASP B 1 63 ? 0.251 18.547 -0.984 1 94.69 63 ASP B N 1
ATOM 1472 C CA . ASP B 1 63 ? 1.062 18.062 -2.1 1 94.69 63 ASP B CA 1
ATOM 1473 C C . ASP B 1 63 ? 0.918 16.562 -2.27 1 94.69 63 ASP B C 1
ATOM 1475 O O . ASP B 1 63 ? 0.801 16.062 -3.393 1 94.69 63 ASP B O 1
ATOM 1479 N N . LEU B 1 64 ? 0.997 15.898 -1.185 1 94 64 LEU B N 1
ATOM 1480 C CA . LEU B 1 64 ? 0.837 14.445 -1.188 1 94 64 LEU B CA 1
ATOM 1481 C C . LEU B 1 64 ? -0.511 14.047 -1.778 1 94 64 LEU B C 1
ATOM 1483 O O . LEU B 1 64 ? -0.598 13.094 -2.553 1 94 64 LEU B O 1
ATOM 1487 N N . PHE B 1 65 ? -1.526 14.789 -1.405 1 94.38 65 PHE B N 1
ATOM 1488 C CA . PHE B 1 65 ? -2.869 14.516 -1.906 1 94.38 65 PHE B CA 1
ATOM 1489 C C . PHE B 1 65 ? -2.926 14.68 -3.42 1 94.38 65 PHE B C 1
ATOM 1491 O O . PHE B 1 65 ? -3.531 13.859 -4.117 1 94.38 65 PHE B O 1
ATOM 1498 N N . LYS B 1 66 ? -2.311 15.734 -3.9 1 93.69 66 LYS B N 1
ATOM 1499 C CA . LYS B 1 66 ? -2.271 16 -5.336 1 93.69 66 LYS B CA 1
ATOM 1500 C C . LYS B 1 66 ? -1.532 14.883 -6.078 1 93.69 66 LYS B C 1
ATOM 1502 O O . LYS B 1 66 ? -1.962 14.453 -7.148 1 93.69 66 LYS B O 1
ATOM 1507 N N . LYS B 1 67 ? -0.542 14.422 -5.398 1 89.06 67 LYS B N 1
ATOM 1508 C CA . LYS B 1 67 ? 0.249 13.344 -5.984 1 89.06 67 LYS B CA 1
ATOM 1509 C C . LYS B 1 67 ? -0.506 12.023 -5.93 1 89.06 67 LYS B C 1
ATOM 1511 O O . LYS B 1 67 ? -0.363 11.18 -6.824 1 89.06 67 LYS B O 1
ATOM 1516 N N . ALA B 1 68 ? -1.213 11.859 -4.836 1 89.75 68 ALA B N 1
ATOM 1517 C CA . ALA B 1 68 ? -1.972 10.633 -4.613 1 89.75 68 ALA B CA 1
ATOM 1518 C C . ALA B 1 68 ? -3.143 10.523 -5.586 1 89.75 68 ALA B C 1
ATOM 1520 O O . ALA B 1 68 ? -3.457 9.438 -6.074 1 89.75 68 ALA B O 1
ATOM 1521 N N . ASP B 1 69 ? -3.783 11.688 -5.742 1 91.88 69 ASP B N 1
ATOM 1522 C CA . ASP B 1 69 ? -4.938 11.734 -6.637 1 91.88 69 ASP B CA 1
ATOM 1523 C C . ASP B 1 69 ? -4.508 11.641 -8.094 1 91.88 69 ASP B C 1
ATOM 1525 O O . ASP B 1 69 ? -4.672 12.594 -8.859 1 91.88 69 ASP B O 1
ATOM 1529 N N . LYS B 1 70 ? -4.109 10.414 -8.477 1 82.38 70 LYS B N 1
ATOM 1530 C CA . LYS B 1 70 ? -3.584 10.188 -9.82 1 82.38 70 LYS B CA 1
ATOM 15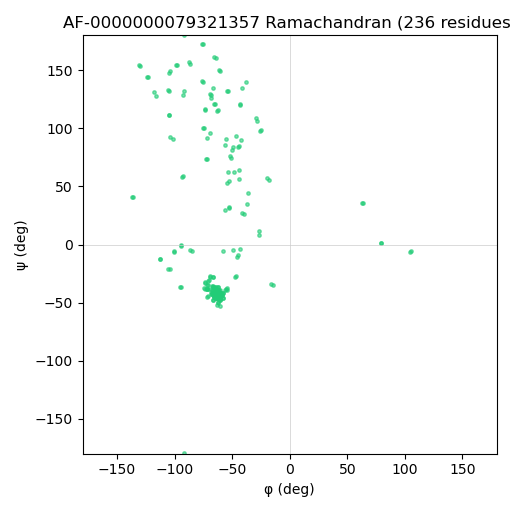31 C C . LYS B 1 70 ? -4.672 10.383 -10.875 1 82.38 70 LYS B C 1
ATOM 1533 O O . LYS B 1 70 ? -4.383 10.789 -12 1 82.38 70 LYS B O 1
ATOM 1538 N N . ASN B 1 71 ? -5.941 9.945 -10.5 1 81.88 71 ASN B N 1
ATOM 1539 C CA . ASN B 1 71 ? -7.035 10.062 -11.453 1 81.88 71 ASN B CA 1
ATOM 1540 C C . ASN B 1 71 ? -7.684 11.438 -11.406 1 81.88 71 ASN B C 1
ATOM 1542 O O . ASN B 1 71 ? -8.617 11.727 -12.156 1 81.88 71 ASN B O 1
ATOM 1546 N N . ARG B 1 72 ? -7.305 12.367 -10.453 1 89.19 72 ARG B N 1
ATOM 1547 C CA . ARG B 1 72 ? -7.711 13.766 -10.344 1 89.19 72 ARG B CA 1
ATOM 1548 C C . ARG B 1 72 ? -9.211 13.883 -10.102 1 89.19 72 ARG B C 1
ATOM 1550 O O . ARG B 1 72 ? -9.883 14.711 -10.727 1 89.19 72 ARG B O 1
ATOM 1557 N N . ASN B 1 73 ? -9.867 13.016 -9.375 1 88.69 73 ASN B N 1
ATOM 1558 C CA . ASN B 1 73 ? -11.289 13.07 -9.055 1 88.69 73 ASN B CA 1
ATOM 1559 C C . ASN B 1 73 ? -11.539 13.75 -7.719 1 88.69 73 ASN B C 1
ATOM 1561 O O . ASN B 1 73 ? -12.688 13.961 -7.328 1 88.69 73 ASN B O 1
ATOM 1565 N N . GLY B 1 74 ? -10.477 14.148 -7.09 1 91.12 74 GLY B N 1
ATOM 1566 C CA . GLY B 1 74 ? -10.586 14.836 -5.812 1 91.12 74 GLY B CA 1
ATOM 1567 C C . GLY B 1 74 ? -10.836 13.898 -4.648 1 91.12 74 GLY B C 1
ATOM 1568 O O . GLY B 1 74 ? -11.172 14.344 -3.547 1 91.12 74 GLY B O 1
ATOM 1569 N N . TYR B 1 75 ? -10.891 12.586 -4.977 1 90.44 75 TYR B N 1
ATOM 1570 C CA . TYR B 1 75 ? -11.062 11.539 -3.98 1 90.44 75 TYR B CA 1
ATOM 1571 C C . TYR B 1 75 ? -9.922 10.523 -4.055 1 90.44 75 TYR B C 1
ATOM 1573 O O . TYR B 1 75 ? -9.359 10.289 -5.125 1 90.44 75 TYR B O 1
ATOM 1581 N N . LEU B 1 76 ? -9.57 10.07 -2.912 1 91.75 76 LEU B N 1
ATOM 1582 C CA . LEU B 1 76 ? -8.531 9.055 -2.877 1 91.75 76 LEU B CA 1
ATOM 1583 C C . LEU B 1 76 ? -9.125 7.676 -2.596 1 91.75 76 LEU B C 1
ATOM 1585 O O . LEU B 1 76 ? -9.703 7.449 -1.529 1 91.75 76 LEU B O 1
ATOM 1589 N N . HIS B 1 77 ? -9.07 6.859 -3.578 1 89 77 HIS B N 1
ATOM 1590 C CA . HIS B 1 77 ? -9.469 5.477 -3.354 1 89 77 HIS B CA 1
ATOM 1591 C C . HIS B 1 77 ? -8.398 4.707 -2.588 1 89 77 HIS B C 1
ATOM 1593 O O . HIS B 1 77 ? -7.262 5.164 -2.473 1 89 77 HIS B O 1
ATOM 1599 N N . PHE B 1 78 ? -8.711 3.561 -2.23 1 90.5 78 PHE B N 1
ATOM 1600 C CA . PHE B 1 78 ? -7.805 2.768 -1.409 1 90.5 78 PHE B CA 1
ATOM 1601 C C . PHE B 1 78 ? -6.473 2.557 -2.123 1 90.5 78 PHE B C 1
ATOM 1603 O O . PHE B 1 78 ? -5.41 2.709 -1.519 1 90.5 78 PHE B O 1
ATOM 1610 N N . GLU B 1 79 ? -6.508 2.248 -3.393 1 87.56 79 GLU B N 1
ATOM 1611 C CA . GLU B 1 79 ? -5.309 1.99 -4.184 1 87.56 79 GLU B CA 1
ATOM 1612 C C . GLU B 1 79 ? -4.414 3.223 -4.242 1 87.56 79 GLU B C 1
ATOM 1614 O O . GLU B 1 79 ? -3.195 3.121 -4.066 1 87.56 79 GLU B O 1
ATOM 1619 N N . GLU B 1 80 ? -4.992 4.359 -4.422 1 90.56 80 GLU B N 1
ATOM 1620 C CA . GLU B 1 80 ? -4.238 5.605 -4.504 1 90.56 80 GLU B CA 1
ATOM 1621 C C . GLU B 1 80 ? -3.689 6.008 -3.137 1 90.56 80 GLU B C 1
ATOM 1623 O O . GLU B 1 80 ? -2.547 6.457 -3.029 1 90.56 80 GLU B O 1
ATOM 1628 N N . PHE B 1 81 ? -4.543 5.746 -2.199 1 91.88 81 PHE B N 1
ATOM 1629 C CA . PHE B 1 81 ? -4.156 6.074 -0.832 1 91.88 81 PHE B CA 1
ATOM 1630 C C . PHE B 1 81 ? -2.932 5.266 -0.41 1 91.88 81 PHE B C 1
ATOM 1632 O O . PHE B 1 81 ? -1.938 5.832 0.05 1 91.88 81 PHE B O 1
ATOM 1639 N N . VAL B 1 82 ? -3.025 4.055 -0.617 1 92.44 82 VAL B N 1
ATOM 1640 C CA . VAL B 1 82 ? -1.976 3.15 -0.16 1 92.44 82 VAL B CA 1
ATOM 1641 C C . VAL B 1 82 ? -0.688 3.422 -0.935 1 92.44 82 VAL B C 1
ATOM 1643 O O . VAL B 1 82 ? 0.409 3.344 -0.375 1 92.44 82 VAL B O 1
ATOM 1646 N N . THR B 1 83 ? -0.796 3.762 -2.193 1 90.69 83 THR B N 1
ATOM 1647 C CA . THR B 1 83 ? 0.356 4.074 -3.033 1 90.69 83 THR B CA 1
ATOM 1648 C C . THR B 1 83 ? 1.108 5.285 -2.488 1 90.69 83 THR B C 1
ATOM 1650 O O . THR B 1 83 ? 2.34 5.297 -2.463 1 90.69 83 THR B O 1
ATOM 1653 N N . THR B 1 84 ? 0.404 6.246 -2.107 1 91.75 84 THR B N 1
ATOM 1654 C CA . THR B 1 84 ? 1.008 7.449 -1.548 1 91.75 84 THR B CA 1
ATOM 1655 C C . THR B 1 84 ? 1.712 7.141 -0.229 1 91.75 84 THR B C 1
ATOM 1657 O O . THR B 1 84 ? 2.82 7.621 0.016 1 91.75 84 THR B O 1
ATOM 1660 N N . LEU B 1 85 ? 1.05 6.363 0.58 1 92.12 85 LEU B N 1
ATOM 1661 C CA . LEU B 1 85 ? 1.636 5.973 1.857 1 92.12 85 LEU B CA 1
ATOM 1662 C C . LEU B 1 85 ? 2.926 5.188 1.646 1 92.12 85 LEU B C 1
ATOM 1664 O O . LEU B 1 85 ? 3.889 5.355 2.398 1 92.12 85 LEU B O 1
ATOM 1668 N N . ALA B 1 86 ? 2.918 4.336 0.63 1 91.56 86 ALA B N 1
ATOM 1669 C CA . ALA B 1 86 ? 4.094 3.531 0.31 1 91.56 86 ALA B CA 1
ATOM 1670 C C . ALA B 1 86 ? 5.281 4.414 -0.062 1 91.56 86 ALA B C 1
ATOM 1672 O O . ALA B 1 86 ? 6.406 4.164 0.37 1 91.56 86 ALA B O 1
ATOM 1673 N N . LYS B 1 87 ? 5.031 5.426 -0.82 1 88.75 87 LYS B N 1
ATOM 1674 C CA . LYS B 1 87 ? 6.086 6.359 -1.206 1 88.75 87 LYS B CA 1
ATOM 1675 C C . LYS B 1 87 ? 6.656 7.078 0.013 1 88.75 87 LYS B C 1
ATOM 1677 O O . LYS B 1 87 ? 7.871 7.258 0.124 1 88.75 87 LYS B O 1
ATOM 1682 N N . LEU B 1 88 ? 5.707 7.461 0.837 1 89.88 88 LEU B N 1
ATOM 1683 C CA . LEU B 1 88 ? 6.125 8.141 2.061 1 89.88 88 LEU B CA 1
ATOM 1684 C C . LEU B 1 88 ? 6.996 7.223 2.916 1 89.88 88 LEU B C 1
ATOM 1686 O O . LEU B 1 88 ? 8.031 7.652 3.439 1 89.88 88 LEU B O 1
ATOM 1690 N N . ALA B 1 89 ? 6.578 5.992 3.045 1 89.25 89 ALA B N 1
ATOM 1691 C CA . ALA B 1 89 ? 7.254 5.027 3.912 1 89.25 89 ALA B CA 1
ATOM 1692 C C . ALA B 1 89 ? 8.648 4.703 3.389 1 89.25 89 ALA B C 1
ATOM 1694 O O . ALA B 1 89 ? 9.617 4.695 4.152 1 89.25 89 ALA B O 1
ATOM 1695 N N . ILE B 1 90 ? 8.82 4.398 2.074 1 84.88 90 ILE B N 1
ATOM 1696 C CA . ILE B 1 90 ? 10.109 4.027 1.495 1 84.88 90 ILE B CA 1
ATOM 1697 C C . ILE B 1 90 ? 11.055 5.223 1.535 1 84.88 90 ILE B C 1
ATOM 1699 O O . ILE B 1 90 ? 12.258 5.062 1.73 1 84.88 90 ILE B O 1
ATOM 1703 N N . HIS B 1 91 ? 10.516 6.41 1.271 1 85.31 91 HIS B N 1
ATOM 1704 C CA . HIS B 1 91 ? 11.312 7.629 1.365 1 85.31 91 HIS B CA 1
ATOM 1705 C C . HIS B 1 91 ? 11.844 7.828 2.779 1 85.31 91 HIS B C 1
ATOM 1707 O O . HIS B 1 91 ? 13.016 8.164 2.961 1 85.31 91 HIS B O 1
ATOM 1713 N N . ALA B 1 92 ? 10.898 7.664 3.686 1 85.12 92 ALA B N 1
ATOM 1714 C CA . ALA B 1 92 ? 11.305 7.797 5.082 1 85.12 92 ALA B CA 1
ATOM 1715 C C . ALA B 1 92 ? 12.328 6.727 5.465 1 85.12 92 ALA B C 1
ATOM 1717 O O . ALA B 1 92 ? 13.227 6.977 6.27 1 85.12 92 ALA B O 1
ATOM 1718 N N . HIS B 1 93 ? 12.094 5.52 4.945 1 80.56 93 HIS B N 1
ATOM 1719 C CA . HIS B 1 93 ? 13 4.414 5.23 1 80.56 93 HIS B CA 1
ATOM 1720 C C . HIS B 1 93 ? 14.383 4.668 4.633 1 80.56 93 HIS B C 1
ATOM 1722 O O . HIS B 1 93 ? 15.398 4.27 5.211 1 80.56 93 HIS B O 1
ATOM 1728 N N . ASN B 1 94 ? 14.453 5.242 3.447 1 77.69 94 ASN B N 1
ATOM 1729 C CA . ASN B 1 94 ? 15.719 5.531 2.775 1 77.69 94 ASN B CA 1
ATOM 1730 C C . ASN B 1 94 ? 16.453 6.688 3.447 1 77.69 94 ASN B C 1
ATOM 1732 O O . ASN B 1 94 ? 17.688 6.746 3.418 1 77.69 94 ASN B O 1
ATOM 1736 N N . ILE B 1 95 ? 15.727 7.672 3.719 1 73.69 95 ILE B N 1
ATOM 1737 C CA . ILE B 1 95 ? 16.328 8.797 4.414 1 73.69 95 ILE B CA 1
ATOM 1738 C C . ILE B 1 95 ? 16.859 8.344 5.77 1 73.69 95 ILE B C 1
ATOM 1740 O O . ILE B 1 95 ? 17.984 8.688 6.152 1 73.69 95 ILE B O 1
ATOM 1744 N N . SER B 1 96 ? 15.906 7.691 6.523 1 63.53 96 SER B N 1
ATOM 1745 C CA . SER B 1 96 ? 16.297 7.418 7.902 1 63.53 96 SER B CA 1
ATOM 1746 C C . SER B 1 96 ? 16.906 6.027 8.039 1 63.53 96 SER B C 1
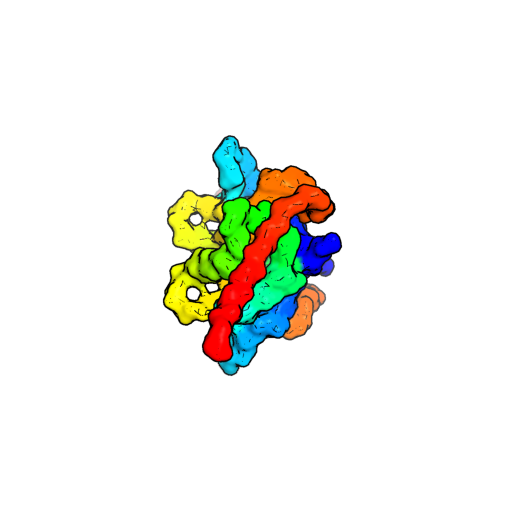ATOM 1748 O O . SER B 1 96 ? 16.203 5.02 7.941 1 63.53 96 SER B O 1
ATOM 1750 N N . HIS B 1 97 ? 17.969 5.738 7.312 1 54.34 97 HIS B N 1
ATOM 1751 C CA . HIS B 1 97 ? 18.547 4.461 7.711 1 54.34 97 HIS B CA 1
ATOM 1752 C C . HIS B 1 97 ? 18 4.008 9.062 1 54.34 97 HIS B C 1
ATOM 1754 O O . HIS B 1 97 ? 17.984 2.811 9.359 1 54.34 97 HIS B O 1
ATOM 1760 N N . GLU B 1 98 ? 17.656 4.961 10.156 1 52.31 98 GLU B N 1
ATOM 1761 C CA . GLU B 1 98 ? 17.156 4.699 11.508 1 52.31 98 GLU B CA 1
ATOM 1762 C C . GLU B 1 98 ? 15.766 5.277 11.703 1 52.31 98 GLU B C 1
ATOM 1764 O O . GLU B 1 98 ? 15.383 6.234 11.031 1 52.31 98 GLU B O 1
ATOM 1769 N N . PRO B 1 99 ? 14.758 4.457 12.188 1 51.75 99 PRO B N 1
ATOM 1770 C CA . PRO B 1 99 ? 13.445 5.023 12.5 1 51.75 99 PRO B CA 1
ATOM 1771 C C . PRO B 1 99 ? 13.516 6.496 12.898 1 51.75 99 PRO B C 1
ATOM 1773 O O . PRO B 1 99 ? 14.508 6.934 13.484 1 51.75 99 PRO B O 1
ATOM 1776 N N . CYS B 1 100 ? 13.07 7.363 11.984 1 50.19 100 CYS B N 1
ATOM 1777 C CA . CYS B 1 100 ? 13.117 8.805 12.211 1 50.19 100 CYS B CA 1
ATOM 1778 C C . CYS B 1 100 ? 12.758 9.133 13.656 1 50.19 100 CYS B C 1
ATOM 1780 O O . CYS B 1 100 ? 11.578 9.148 14.023 1 50.19 100 CYS B O 1
ATOM 1782 N N . ASP B 1 101 ? 12.992 8.234 14.461 1 42.72 101 ASP B N 1
ATOM 1783 C CA . ASP B 1 101 ? 12.82 8.648 15.852 1 42.72 101 ASP B CA 1
ATOM 1784 C C . ASP B 1 101 ? 13.625 9.914 16.156 1 42.72 101 ASP B C 1
ATOM 1786 O O . ASP B 1 101 ? 14.82 9.836 16.453 1 42.72 101 ASP B O 1
ATOM 1790 N N . LYS B 1 102 ? 13.742 10.719 15.086 1 40.78 102 LYS B N 1
ATOM 1791 C CA . LYS B 1 102 ? 14.461 11.883 15.617 1 40.78 102 LYS B CA 1
ATOM 1792 C C . LYS B 1 102 ? 13.891 12.312 16.969 1 40.78 102 LYS B C 1
ATOM 1794 O O . LYS B 1 102 ? 12.695 12.578 17.078 1 40.78 102 LYS B O 1
ATOM 1799 N N . THR B 1 103 ? 14.219 11.836 18 1 38.53 103 THR B N 1
ATOM 1800 C CA . THR B 1 103 ? 14.039 12.531 19.266 1 38.53 103 THR B CA 1
ATOM 1801 C C . THR B 1 103 ? 14.016 14.039 19.062 1 38.53 103 THR B C 1
ATOM 1803 O O . THR B 1 103 ? 14.875 14.586 18.359 1 38.53 103 THR B O 1
ATOM 1806 N N . PRO B 1 104 ? 12.836 14.648 18.984 1 40.59 104 PRO B N 1
ATOM 1807 C CA . PRO B 1 104 ? 12.93 16.109 19.016 1 40.59 104 PRO B CA 1
ATOM 1808 C C . PRO B 1 104 ? 14.25 16.609 19.609 1 40.59 104 PRO B C 1
ATOM 1810 O O . PRO B 1 104 ? 14.508 16.438 20.797 1 40.59 104 PRO B O 1
ATOM 1813 N N . GLY B 1 105 ? 15.211 16.219 19.062 1 34.56 105 GLY B N 1
ATOM 1814 C CA . GLY B 1 105 ? 16.266 17.031 19.641 1 34.56 105 GLY B CA 1
ATOM 1815 C C . GLY B 1 105 ? 15.891 18.5 19.781 1 34.56 105 GLY B C 1
ATOM 1816 O O . GLY B 1 105 ? 15.078 19.016 19 1 34.56 105 GLY B O 1
ATOM 1817 N N . LYS B 1 106 ? 15.883 19.156 21.031 1 34.81 106 LYS B N 1
ATOM 1818 C CA . LYS B 1 106 ? 15.828 20.547 21.484 1 34.81 106 LYS B CA 1
ATOM 1819 C C . LYS B 1 106 ? 16.406 21.484 20.422 1 34.81 106 LYS B C 1
ATOM 1821 O O . LYS B 1 106 ? 17.047 22.484 20.766 1 34.81 106 LYS B O 1
ATOM 1826 N N . ASP B 1 107 ? 16.734 21.219 19.312 1 34.25 107 ASP B N 1
ATOM 1827 C CA . ASP B 1 107 ? 17.219 22.469 18.719 1 34.25 107 ASP B CA 1
ATOM 1828 C C . ASP B 1 107 ? 16.094 23.469 18.562 1 34.25 107 ASP B C 1
ATOM 1830 O O . ASP B 1 107 ? 14.938 23.094 18.328 1 34.25 107 ASP B O 1
ATOM 1834 N N . GLY B 1 108 ? 16.156 24.797 18.891 1 29.94 108 GLY B N 1
ATOM 1835 C CA . GLY B 1 108 ? 15.594 26.125 19.047 1 29.94 108 GLY B CA 1
ATOM 1836 C C . GLY B 1 108 ? 14.836 26.594 17.812 1 29.94 108 GLY B C 1
ATOM 1837 O O . GLY B 1 108 ? 14.508 27.781 17.688 1 29.94 108 GLY B O 1
ATOM 1838 N N . HIS B 1 109 ? 14.734 26.016 16.719 1 31.97 109 HIS B N 1
ATOM 1839 C CA . HIS B 1 109 ? 14.25 27.031 15.797 1 31.97 109 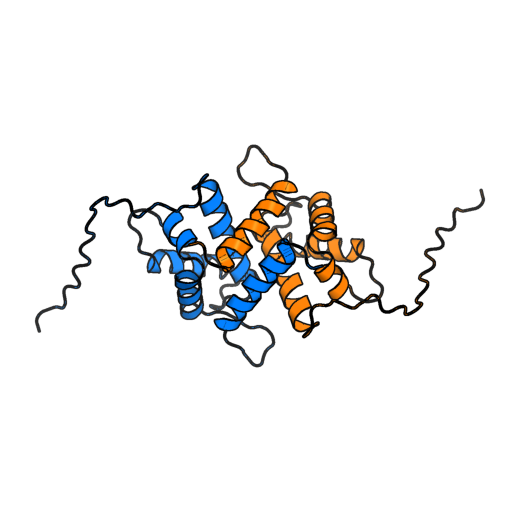HIS B CA 1
ATOM 1840 C C . HIS B 1 109 ? 12.812 27.422 16.109 1 31.97 109 HIS B C 1
ATOM 1842 O O . HIS B 1 109 ? 11.953 26.562 16.312 1 31.97 109 HIS B O 1
ATOM 1848 N N . GLY B 1 110 ? 12.539 28.516 16.875 1 26.84 110 GLY B N 1
ATOM 1849 C CA . GLY B 1 110 ? 11.461 29.422 17.234 1 26.84 110 GLY B CA 1
ATOM 1850 C C . GLY B 1 110 ? 10.539 29.734 16.078 1 26.84 110 GLY B C 1
ATOM 1851 O O . GLY B 1 110 ? 10.828 30.641 15.273 1 26.84 110 GLY B O 1
ATOM 1852 N N . HIS B 1 111 ? 10.211 28.984 15.195 1 29.39 111 HIS B N 1
ATOM 1853 C CA . HIS B 1 111 ? 9.367 29.656 14.211 1 29.39 111 HIS B CA 1
ATOM 1854 C C . HIS B 1 111 ? 8.141 30.281 14.883 1 29.39 111 HIS B C 1
ATOM 1856 O O . HIS B 1 111 ? 7.391 29.578 15.57 1 29.39 111 HIS B O 1
ATOM 1862 N N . GLY B 1 112 ? 8.281 31.5 15.391 1 25.11 112 GLY B N 1
ATOM 1863 C CA . GLY B 1 112 ? 7.352 32.531 15.852 1 25.11 112 GLY B CA 1
ATOM 1864 C C . GLY B 1 112 ? 6.172 32.719 14.914 1 25.11 112 GLY B C 1
ATOM 1865 O O . GLY B 1 112 ? 6.336 33.188 13.789 1 25.11 112 GLY B O 1
ATOM 1866 N N . HIS B 1 113 ? 5.434 31.859 14.586 1 26.83 113 HIS B N 1
ATOM 1867 C CA . HIS B 1 113 ? 4.262 32.25 13.805 1 26.83 113 HIS B CA 1
ATOM 1868 C C . HIS B 1 113 ? 3.5 33.375 14.484 1 26.83 113 HIS B C 1
ATOM 1870 O O . HIS B 1 113 ? 3.021 33.219 15.617 1 26.83 113 HIS B O 1
ATOM 1876 N N . GLY B 1 114 ? 4.043 34.594 14.383 1 23.28 114 GLY B N 1
ATOM 1877 C CA . GLY B 1 114 ? 3.465 35.875 14.742 1 23.28 114 GLY B CA 1
ATOM 1878 C C . GLY B 1 114 ? 2.104 36.125 14.109 1 23.28 114 GLY B C 1
ATOM 1879 O O . GLY B 1 114 ? 1.99 36.219 12.891 1 23.28 114 GLY B O 1
ATOM 1880 N N . HIS B 1 115 ? 1.161 35.344 14.234 1 26.8 115 HIS B N 1
ATOM 1881 C CA . HIS B 1 115 ? -0.128 35.812 13.758 1 26.8 115 HIS B CA 1
ATOM 1882 C C . HIS B 1 115 ? -0.428 37.219 14.312 1 26.8 115 HIS B C 1
ATOM 1884 O O . HIS B 1 115 ? -0.395 37.406 15.531 1 26.8 115 HIS B O 1
ATOM 1890 N N . GLY B 1 116 ? 0.087 38.188 13.648 1 21.59 116 GLY B N 1
ATOM 1891 C CA . GLY B 1 116 ? -0.19 39.625 13.742 1 21.59 116 GLY B CA 1
ATOM 1892 C C . GLY B 1 116 ? -1.673 39.938 13.727 1 21.59 116 GLY B C 1
ATOM 1893 O O . GLY B 1 116 ? -2.361 39.656 12.742 1 21.59 116 GLY B O 1
ATOM 1894 N N . HIS B 1 117 ? -2.416 39.5 14.648 1 28.27 117 HIS B N 1
ATOM 1895 C CA . HIS B 1 117 ? -3.711 40.156 14.812 1 28.27 117 HIS B CA 1
ATOM 1896 C C . HIS B 1 117 ? -3.582 41.688 14.688 1 28.27 117 HIS B C 1
ATOM 1898 O O . HIS B 1 117 ? -2.729 42.281 15.336 1 28.27 117 HIS B O 1
ATOM 1904 N N . GLY B 1 118 ? -3.725 42.156 13.453 1 25.16 118 GLY B N 1
ATOM 1905 C CA . GLY B 1 118 ? -3.863 43.562 13.117 1 25.16 118 GLY B CA 1
ATOM 1906 C C . GLY B 1 118 ? -4.699 44.344 14.125 1 25.16 118 GLY B C 1
ATOM 1907 O O . GLY B 1 118 ? -5.543 43.75 14.812 1 25.16 118 GLY B O 1
ATOM 1908 N N . PRO B 1 119 ? -4.324 45.594 14.477 1 32.16 119 PRO B N 1
ATOM 1909 C CA . PRO B 1 119 ? -4.727 46.719 15.32 1 32.16 119 PRO B CA 1
ATOM 1910 C C . PRO B 1 119 ? -6.125 47.219 14.984 1 32.16 119 PRO B C 1
ATOM 1912 O O . PRO B 1 119 ? -6.824 47.75 15.859 1 32.16 119 PRO B O 1
ATOM 1915 N N . ASN B 1 120 ? -6.992 46.875 13.992 1 24.86 120 ASN B N 1
ATOM 1916 C CA . ASN B 1 120 ? -7.949 47.969 14.031 1 24.86 120 ASN B CA 1
ATOM 1917 C C . ASN B 1 120 ? -8.828 47.906 15.273 1 24.86 120 ASN B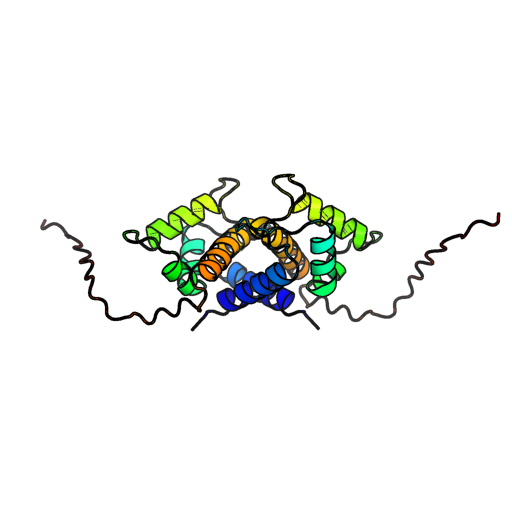 C 1
ATOM 1919 O O . ASN B 1 120 ? -9.141 46.812 15.766 1 24.86 120 ASN B O 1
#